Protein AF-A0A7J8IK68-F1 (afdb_monomer_lite)

InterPro domains:
  IPR005522 Inositol polyphosphate kinase [PF03770] (23-168)
  IPR005522 Inositol polyphosphate kinase [PTHR12400] (3-170)
  IPR038286 Inositol polyphosphate kinase superfamily [G3DSA:3.30.470.160] (1-176)

pLDDT: mean 86.06, std 16.82, range [28.92, 97.69]

Sequence (196 aa):
MADALRGCVPAFHGVVERDGESYLQLQDLLDGFDGPCVLDCKMGVRTYLEEELTKARERPKLRKDMYKKMLAVDPAAPTEEEHAQRAVTKPRYMQWREGISSSTTLGFRIEGVKKADGSCSTDFKTTRSREQVIRVFEEFVQGDAEVLRRYLNRLLQIRDTLEVSEFFSRHETSWSDNGPSGCVPAVNDACMWARD

Radius of gyration: 18.59 Å; chains: 1; bounding box: 46×46×49 Å

Organism: Rousettus aegyptiacus (NCBI:txid9407)

Secondary structure (DSSP, 8-state):
---GGGGGSPPEEEEEEETTEEEEEE--SSTT-SS-EEEEEEESS--S-HHHHHHHHHS--EEHHHHHHHHHH-TTSS-HHHHHHT-EEHHHHHHHHHHHSSHHHHSEEEEEEE-TTS-EE---TT--SHHHHHHHHHHHHTT-HHHHHHHHHHHHHHHHHHHT-HHHHHS-----TT--TTS-GGGTSTT-EEE-

Structure (mmCIF, N/CA/C/O backbone):
data_AF-A0A7J8IK68-F1
#
_entry.id   AF-A0A7J8IK68-F1
#
loop_
_atom_site.group_PDB
_atom_site.id
_atom_site.type_symbol
_atom_site.label_atom_id
_atom_site.label_alt_id
_atom_site.label_comp_id
_atom_site.label_asym_id
_atom_site.label_entity_id
_atom_site.label_seq_id
_atom_site.pdbx_PDB_ins_code
_atom_site.Cartn_x
_atom_site.Cartn_y
_atom_site.Cartn_z
_atom_site.occupancy
_atom_site.B_iso_or_equiv
_atom_site.auth_seq_id
_atom_site.auth_comp_id
_atom_site.auth_asym_id
_atom_site.auth_atom_id
_atom_site.pdbx_PDB_model_num
ATOM 1 N N . MET A 1 1 ? 2.006 -10.114 24.746 1.00 50.66 1 MET A N 1
ATOM 2 C CA . MET A 1 1 ? 2.841 -8.892 24.734 1.00 50.66 1 MET A CA 1
ATOM 3 C C . MET A 1 1 ? 1.966 -7.710 25.101 1.00 50.66 1 MET A C 1
ATOM 5 O O . MET A 1 1 ? 0.915 -7.561 24.495 1.00 50.66 1 MET A O 1
ATOM 9 N N . ALA A 1 2 ? 2.356 -6.908 26.089 1.00 75.94 2 ALA A N 1
ATOM 10 C CA . ALA A 1 2 ? 1.728 -5.613 26.350 1.00 75.94 2 ALA A CA 1
ATOM 11 C C . ALA A 1 2 ? 2.606 -4.512 25.737 1.00 75.94 2 ALA A C 1
ATOM 13 O O . ALA A 1 2 ? 3.156 -3.686 26.452 1.00 75.94 2 ALA A O 1
ATOM 14 N N . ASP A 1 3 ? 2.815 -4.582 24.420 1.00 91.12 3 ASP A N 1
ATOM 15 C CA . ASP A 1 3 ? 3.476 -3.496 23.694 1.00 91.12 3 ASP A CA 1
ATOM 16 C C . ASP A 1 3 ? 2.484 -2.341 23.485 1.00 91.12 3 ASP A C 1
ATOM 18 O O . ASP A 1 3 ? 1.274 -2.578 23.366 1.00 91.12 3 ASP A O 1
ATOM 22 N N . ALA A 1 4 ? 2.985 -1.106 23.417 1.00 91.38 4 ALA A N 1
ATOM 23 C CA . ALA A 1 4 ? 2.173 0.083 23.166 1.00 91.38 4 ALA A CA 1
ATOM 24 C C . ALA A 1 4 ? 1.356 -0.038 21.863 1.00 91.38 4 ALA A C 1
ATOM 26 O O . ALA A 1 4 ? 0.216 0.427 21.793 1.00 91.38 4 ALA A O 1
ATOM 27 N N . LEU A 1 5 ? 1.877 -0.765 20.865 1.00 90.88 5 LEU A N 1
ATOM 28 C CA . LEU A 1 5 ? 1.215 -1.013 19.583 1.00 90.88 5 LEU A CA 1
ATOM 29 C C . LEU A 1 5 ? -0.010 -1.920 19.654 1.00 90.88 5 LEU A C 1
ATOM 31 O O . LEU A 1 5 ? -0.684 -2.071 18.640 1.00 90.88 5 LEU A O 1
ATOM 35 N N . ARG A 1 6 ? -0.356 -2.499 20.811 1.00 90.25 6 ARG A N 1
ATOM 36 C CA . ARG A 1 6 ? -1.531 -3.380 20.940 1.00 90.25 6 ARG A CA 1
ATOM 37 C C . ARG A 1 6 ? -2.810 -2.750 20.381 1.00 90.25 6 ARG A C 1
ATOM 39 O O . ARG A 1 6 ? -3.618 -3.456 19.796 1.00 90.25 6 ARG A O 1
ATOM 46 N N . GLY A 1 7 ? -3.000 -1.444 20.570 1.00 89.69 7 GLY A N 1
ATOM 47 C CA . GLY A 1 7 ? -4.162 -0.719 20.049 1.00 89.69 7 GLY A CA 1
ATOM 48 C C . GLY A 1 7 ? -4.045 -0.300 18.582 1.00 89.69 7 GLY A C 1
ATOM 49 O O . GLY A 1 7 ? -4.975 0.313 18.073 1.00 89.69 7 GLY A O 1
ATOM 50 N N . CYS A 1 8 ? -2.915 -0.562 17.922 1.00 89.31 8 CYS A N 1
ATOM 51 C CA . CYS A 1 8 ? -2.602 -0.180 16.540 1.00 89.31 8 CYS A CA 1
ATOM 52 C C . CYS A 1 8 ? -2.628 -1.358 15.556 1.00 89.31 8 CYS A C 1
ATOM 54 O O . CYS A 1 8 ? -2.453 -1.143 14.362 1.00 89.31 8 CYS A O 1
ATOM 56 N N . VAL A 1 9 ? -2.870 -2.575 16.043 1.00 89.62 9 VAL A N 1
ATOM 57 C CA . VAL A 1 9 ? -2.917 -3.812 15.252 1.00 89.62 9 VAL A CA 1
ATOM 58 C C . VAL A 1 9 ? -4.203 -4.589 15.568 1.00 89.62 9 VAL A C 1
ATOM 60 O O . VAL A 1 9 ? -4.767 -4.385 16.648 1.00 89.62 9 VAL A O 1
ATOM 63 N N . PRO A 1 10 ? -4.676 -5.487 14.682 1.00 90.88 10 PRO A N 1
ATOM 64 C CA . PRO A 1 10 ? -5.796 -6.371 14.997 1.00 90.88 10 PRO A CA 1
ATOM 65 C C . PRO A 1 10 ? -5.515 -7.190 16.258 1.00 90.88 10 PRO A C 1
ATOM 67 O O . PRO A 1 10 ? -4.396 -7.681 16.451 1.00 90.88 10 PRO A O 1
ATOM 70 N N . ALA A 1 11 ? -6.526 -7.385 17.107 1.00 91.25 11 ALA A N 1
ATOM 71 C CA . ALA A 1 11 ? -6.362 -8.266 18.254 1.00 91.25 11 ALA A CA 1
ATOM 72 C C . ALA A 1 11 ? -6.042 -9.697 17.788 1.00 91.25 11 ALA A C 1
ATOM 74 O O . ALA A 1 11 ? -6.744 -10.270 16.957 1.00 91.25 11 ALA A O 1
ATOM 75 N N . PHE A 1 12 ? -4.972 -10.271 18.334 1.00 92.62 12 PHE A N 1
ATOM 76 C CA . PHE A 1 12 ? -4.593 -11.660 18.099 1.00 92.62 12 PHE A CA 1
ATOM 77 C C . PHE A 1 12 ? -5.177 -12.553 19.196 1.00 92.62 12 PHE A C 1
ATOM 79 O O . PHE A 1 12 ? -4.882 -12.363 20.379 1.00 92.62 12 PHE A O 1
ATOM 86 N N . HIS A 1 13 ? -5.988 -13.533 18.800 1.00 93.38 13 HIS A N 1
ATOM 87 C CA . HIS A 1 13 ? -6.712 -14.438 19.698 1.00 93.38 13 HIS A CA 1
ATOM 88 C C . HIS A 1 13 ? -6.063 -15.824 19.827 1.00 93.38 13 HIS A C 1
ATOM 90 O O . HIS A 1 13 ? -6.547 -16.653 20.594 1.00 93.38 13 HIS A O 1
ATOM 96 N N . GLY A 1 14 ? -4.950 -16.066 19.130 1.00 92.81 14 GLY A N 1
ATOM 97 C CA . GLY A 1 14 ? -4.236 -17.341 19.135 1.00 92.81 14 GLY A CA 1
ATOM 98 C C . GLY A 1 14 ? -4.234 -18.022 17.770 1.00 92.81 14 GLY A C 1
ATOM 99 O O . GLY A 1 14 ? -4.613 -17.438 16.755 1.00 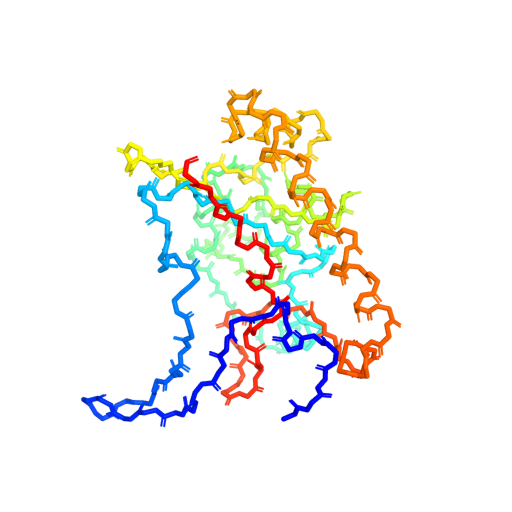92.81 14 GLY A O 1
ATOM 100 N N . VAL A 1 15 ? -3.764 -19.267 17.755 1.00 95.25 15 VAL A N 1
ATOM 101 C CA . VAL A 1 15 ? -3.730 -20.116 16.561 1.00 95.25 15 VAL A CA 1
ATOM 102 C C . VAL A 1 15 ? -4.816 -21.177 16.692 1.00 95.25 15 VAL A C 1
ATOM 104 O O . VAL A 1 15 ? -4.954 -21.782 17.754 1.00 95.25 15 VAL A O 1
ATOM 107 N N . VAL A 1 16 ? -5.574 -21.401 15.623 1.00 95.00 16 VAL A N 1
ATOM 108 C CA . VAL A 1 16 ? -6.604 -22.443 15.540 1.00 95.00 16 VAL A CA 1
ATOM 109 C C . VAL A 1 16 ? -6.278 -23.407 14.408 1.00 95.00 16 VAL A C 1
ATOM 111 O O . VAL A 1 16 ? -5.721 -23.000 13.393 1.00 95.00 16 VAL A O 1
ATOM 114 N N . GLU A 1 17 ? -6.635 -24.678 14.563 1.00 96.69 17 GLU A N 1
ATOM 115 C CA . GLU A 1 17 ? -6.495 -25.673 13.498 1.00 96.69 17 GLU A CA 1
ATOM 116 C C . GLU A 1 17 ? -7.829 -25.885 12.783 1.00 96.69 17 GLU A C 1
ATOM 118 O O . GLU A 1 17 ? -8.873 -26.044 13.423 1.00 96.69 17 GLU A O 1
ATOM 123 N N . ARG A 1 18 ? -7.801 -25.883 11.448 1.00 93.19 18 ARG A N 1
ATOM 124 C CA . ARG A 1 18 ? -8.932 -26.238 10.582 1.00 93.19 18 ARG A CA 1
ATOM 125 C C . ARG A 1 18 ? -8.410 -27.004 9.378 1.00 93.19 18 ARG A C 1
ATOM 127 O O . ARG A 1 18 ? -7.410 -26.609 8.796 1.00 93.19 18 ARG A O 1
ATOM 134 N N . ASP A 1 19 ? -9.059 -28.113 9.039 1.00 93.50 19 ASP A N 1
ATOM 135 C CA . ASP A 1 19 ? -8.714 -28.939 7.872 1.00 93.50 19 ASP A CA 1
ATOM 136 C C . ASP A 1 19 ? -7.227 -29.355 7.793 1.00 93.50 19 ASP A C 1
ATOM 138 O O . ASP A 1 19 ? -6.667 -29.530 6.715 1.00 93.50 19 ASP A O 1
ATOM 142 N N . GLY A 1 20 ? -6.579 -29.538 8.951 1.00 93.81 20 GLY A N 1
ATOM 143 C CA . GLY A 1 20 ? -5.161 -29.910 9.046 1.00 93.81 20 GLY A CA 1
ATOM 144 C C . GLY A 1 20 ? -4.175 -28.753 8.856 1.00 93.81 20 GLY A C 1
ATOM 145 O O . GLY A 1 20 ? -2.968 -28.988 8.847 1.00 93.81 20 GLY A O 1
ATOM 146 N N . GLU A 1 21 ? -4.660 -27.516 8.740 1.00 94.88 21 GLU A N 1
ATOM 147 C CA . GLU A 1 21 ? -3.843 -26.309 8.644 1.00 94.88 21 GLU A CA 1
ATOM 148 C C . GLU A 1 21 ? -4.026 -25.401 9.867 1.00 94.88 21 GLU A C 1
ATOM 150 O O . GLU A 1 21 ? -5.090 -25.350 10.491 1.00 94.88 21 GLU A O 1
ATOM 155 N N . SER A 1 22 ? -2.967 -24.671 10.219 1.00 92.88 22 SER A N 1
ATOM 156 C CA . SER A 1 22 ? -2.964 -23.715 11.329 1.00 92.88 22 SER A CA 1
ATOM 157 C C . SER A 1 22 ? -3.262 -22.298 10.836 1.00 92.88 22 SER A C 1
ATOM 159 O O . SER A 1 22 ? -2.604 -21.798 9.925 1.00 92.88 22 SER A O 1
ATOM 161 N N . TYR A 1 23 ? -4.198 -21.618 11.495 1.00 92.38 23 TYR A N 1
ATOM 162 C CA . TYR A 1 23 ? -4.663 -20.275 11.151 1.00 92.38 23 TYR A CA 1
ATOM 163 C C . TYR A 1 23 ? -4.493 -19.312 12.324 1.00 92.38 23 TYR A C 1
ATOM 165 O O . TYR A 1 23 ? -4.759 -19.663 13.474 1.00 92.38 23 TYR A O 1
ATOM 173 N N . LEU A 1 24 ? -4.101 -18.070 12.035 1.00 93.50 24 LEU A N 1
ATOM 174 C CA . LEU A 1 24 ? -4.117 -16.990 13.020 1.00 93.50 24 LEU A CA 1
ATOM 175 C C . LEU A 1 24 ? -5.557 -16.505 13.206 1.00 93.50 24 LEU A C 1
ATOM 177 O O . LEU A 1 24 ? -6.195 -16.074 12.247 1.00 93.50 24 LEU A O 1
ATOM 181 N N . GLN A 1 25 ? -6.061 -16.537 14.435 1.00 93.25 25 GLN A N 1
ATOM 182 C CA . GLN A 1 25 ? -7.348 -15.937 14.757 1.00 93.25 25 GLN A CA 1
ATOM 183 C C . GLN A 1 25 ? -7.141 -14.451 15.069 1.00 93.25 25 GLN A C 1
ATOM 185 O O . GLN A 1 25 ? -6.529 -14.099 16.080 1.00 93.25 25 GLN A O 1
ATOM 190 N N . LEU A 1 26 ? -7.640 -13.586 14.187 1.00 93.50 26 LEU A N 1
ATOM 191 C CA . LEU A 1 26 ? -7.501 -12.132 14.272 1.00 93.50 26 LEU A CA 1
ATOM 192 C C . LEU A 1 26 ? -8.870 -11.464 14.407 1.00 93.50 26 LEU A C 1
ATOM 194 O O . LEU A 1 26 ? -9.873 -11.993 13.929 1.00 93.50 26 LEU A O 1
ATOM 198 N N . GLN A 1 27 ? -8.896 -10.302 15.053 1.00 92.50 27 GLN A N 1
ATOM 199 C CA . GLN A 1 27 ? -10.035 -9.393 15.007 1.00 92.50 27 GLN A CA 1
ATOM 200 C C . GLN A 1 27 ? -10.337 -9.007 13.556 1.00 92.50 27 GLN A C 1
ATOM 202 O O . GLN A 1 27 ? -9.437 -8.576 12.833 1.00 92.50 27 GLN A O 1
ATOM 207 N N . ASP A 1 28 ? -11.605 -9.103 13.166 1.00 91.44 28 ASP A N 1
ATOM 208 C CA . ASP A 1 28 ? -12.075 -8.507 11.922 1.00 91.44 28 ASP A CA 1
ATOM 209 C C . ASP A 1 28 ? -12.141 -6.984 12.095 1.00 91.44 28 ASP A C 1
ATOM 211 O O . ASP A 1 28 ? -12.890 -6.464 12.918 1.00 91.44 28 ASP A O 1
ATOM 215 N N . LEU A 1 29 ? -11.297 -6.268 11.355 1.00 90.94 29 LEU A N 1
ATOM 216 C CA . LEU A 1 29 ? -11.240 -4.808 11.389 1.00 90.94 29 LEU A CA 1
ATOM 217 C C . LEU A 1 29 ? -12.389 -4.146 10.609 1.00 90.94 29 LEU A C 1
ATOM 219 O O . LEU A 1 29 ? -12.550 -2.931 10.702 1.00 90.94 29 LEU A O 1
ATOM 223 N N . LEU A 1 30 ? -13.139 -4.916 9.818 1.00 90.81 30 LEU A N 1
ATOM 224 C CA . LEU A 1 30 ? -14.322 -4.452 9.093 1.00 90.81 30 LEU A CA 1
ATOM 225 C C . LEU A 1 30 ? -15.610 -4.673 9.889 1.00 90.81 30 LEU A C 1
ATOM 227 O O . LEU A 1 30 ? -16.637 -4.087 9.547 1.00 90.81 30 LEU A O 1
ATOM 231 N N . ASP A 1 31 ? -15.560 -5.488 10.944 1.00 89.88 31 ASP A N 1
ATOM 232 C CA . ASP A 1 31 ? -16.689 -5.681 11.845 1.00 89.88 31 ASP A CA 1
ATOM 233 C C . ASP A 1 31 ? -17.058 -4.353 12.526 1.00 89.88 31 ASP A C 1
ATOM 235 O O . ASP A 1 31 ? -16.203 -3.642 13.061 1.00 89.88 31 ASP A O 1
ATOM 239 N N . GLY A 1 32 ? -18.344 -4.002 12.473 1.00 89.44 32 GLY A N 1
ATOM 240 C CA . GLY A 1 32 ? -18.878 -2.735 12.981 1.00 89.44 32 GLY A CA 1
ATOM 241 C C . GLY A 1 32 ? -18.966 -1.584 11.969 1.00 89.44 32 GLY A C 1
ATOM 242 O O . GLY A 1 32 ? -19.512 -0.543 12.331 1.00 89.44 32 GLY A O 1
ATOM 243 N N . PHE A 1 33 ? -18.489 -1.762 10.733 1.00 90.06 33 PHE A N 1
ATOM 244 C CA . PHE A 1 33 ? -18.737 -0.837 9.618 1.00 90.06 33 PHE A CA 1
ATOM 245 C C . PHE A 1 33 ? -19.927 -1.309 8.767 1.00 90.06 33 PHE A C 1
ATOM 247 O O . PHE A 1 33 ? -20.123 -2.513 8.583 1.00 90.06 33 PHE A O 1
ATOM 254 N N . ASP A 1 34 ? -20.696 -0.375 8.208 1.00 90.19 34 ASP A N 1
ATOM 255 C CA . ASP A 1 34 ? -21.797 -0.651 7.277 1.00 90.19 34 ASP A CA 1
ATOM 256 C C . ASP A 1 34 ? -21.384 -0.273 5.849 1.00 90.19 34 ASP A C 1
ATOM 258 O O . ASP A 1 34 ? -21.351 0.894 5.469 1.00 90.19 34 ASP A O 1
ATOM 262 N N . GLY A 1 35 ? -21.025 -1.284 5.053 1.00 88.44 35 GLY A N 1
ATOM 263 C CA . GLY A 1 35 ? -20.518 -1.091 3.692 1.00 88.44 35 GLY A CA 1
ATOM 264 C C . GLY A 1 35 ? -19.123 -0.449 3.623 1.00 88.44 35 GLY A C 1
ATOM 265 O O . GLY A 1 35 ? -18.955 0.538 2.911 1.00 88.44 35 GLY A O 1
ATOM 266 N N . PRO A 1 36 ? -18.089 -1.007 4.288 1.00 90.75 36 PRO A N 1
ATOM 267 C CA . PRO A 1 36 ? -16.813 -0.322 4.434 1.00 90.75 36 PRO A CA 1
ATOM 268 C C . PRO A 1 36 ? -16.077 -0.082 3.108 1.00 90.75 36 PRO A C 1
ATOM 270 O O . PRO A 1 36 ? -15.824 -1.012 2.331 1.00 90.75 36 PRO A O 1
ATOM 273 N N . CYS A 1 37 ? -15.614 1.151 2.909 1.00 90.81 37 CYS A N 1
ATOM 274 C CA . CYS A 1 37 ? -14.529 1.473 1.988 1.00 90.81 37 CYS A CA 1
ATOM 275 C C . CYS A 1 37 ? -13.187 1.185 2.667 1.00 90.81 37 CYS A C 1
ATOM 277 O O . CYS A 1 37 ? -12.963 1.642 3.781 1.00 90.81 37 CYS A O 1
ATOM 279 N N . VAL A 1 38 ? -12.281 0.479 1.991 1.00 93.38 38 VAL A N 1
ATOM 280 C CA . VAL A 1 38 ? -10.974 0.065 2.510 1.00 93.38 38 VAL A CA 1
ATOM 281 C C . VAL A 1 38 ? -9.856 0.603 1.628 1.00 93.38 38 VAL A C 1
ATOM 283 O O . VAL A 1 38 ? -9.879 0.371 0.424 1.00 93.38 38 VAL A O 1
ATOM 286 N N . LEU A 1 39 ? -8.852 1.257 2.205 1.00 93.69 39 LEU A N 1
ATOM 287 C CA . LEU A 1 39 ? -7.603 1.599 1.515 1.00 93.69 39 LEU A CA 1
ATOM 288 C C . LEU A 1 39 ? -6.431 0.904 2.205 1.00 93.69 39 LEU A C 1
ATOM 290 O O . LEU A 1 39 ? -6.311 0.981 3.425 1.00 93.69 39 LEU A O 1
ATOM 294 N N . ASP A 1 40 ? -5.582 0.246 1.416 1.00 92.44 40 ASP A N 1
ATOM 295 C CA . ASP A 1 40 ? -4.366 -0.435 1.867 1.00 92.44 40 ASP A CA 1
ATOM 296 C C . ASP A 1 40 ? -3.121 0.353 1.432 1.00 92.44 40 ASP A C 1
ATOM 298 O O . ASP A 1 40 ? -2.896 0.600 0.238 1.00 92.44 40 ASP A O 1
ATOM 302 N N . CYS A 1 41 ? -2.313 0.740 2.419 1.00 92.88 41 CYS A N 1
ATOM 303 C CA . CYS A 1 41 ? -1.012 1.366 2.236 1.00 92.88 41 CYS A CA 1
ATOM 304 C C . CYS A 1 41 ? 0.105 0.430 2.699 1.00 92.88 41 CYS A C 1
ATOM 306 O O . CYS A 1 41 ? 0.258 0.167 3.894 1.00 92.88 41 CYS A O 1
ATOM 308 N N . LYS A 1 42 ? 0.995 0.062 1.775 1.00 90.06 42 LYS A N 1
ATOM 309 C CA . LYS A 1 42 ? 2.265 -0.571 2.130 1.00 90.06 42 LYS A CA 1
ATOM 310 C C . LYS A 1 42 ? 3.251 0.490 2.608 1.00 90.06 42 LYS A C 1
ATOM 312 O O . LYS A 1 42 ? 3.635 1.371 1.836 1.00 90.06 42 LYS A O 1
ATOM 317 N N . MET A 1 43 ? 3.698 0.362 3.852 1.00 90.50 43 MET A N 1
ATOM 318 C CA . MET A 1 43 ? 4.679 1.252 4.476 1.00 90.50 43 MET A CA 1
ATOM 319 C C . MET A 1 43 ? 6.122 0.813 4.184 1.00 90.50 43 MET A C 1
ATOM 321 O O . MET A 1 43 ? 6.401 -0.366 3.963 1.00 90.50 43 MET A O 1
ATOM 325 N N . GLY A 1 44 ? 7.042 1.777 4.203 1.00 90.12 44 GLY A N 1
ATOM 326 C CA . GLY A 1 44 ? 8.479 1.573 4.052 1.00 90.12 44 GLY A CA 1
ATOM 327 C C . GLY A 1 44 ? 9.042 2.046 2.709 1.00 90.12 44 GLY A C 1
ATOM 328 O O . GLY A 1 44 ? 8.414 1.939 1.653 1.00 90.12 44 GLY A O 1
ATOM 329 N N . VAL A 1 45 ? 10.285 2.539 2.755 1.00 89.81 45 VAL A N 1
ATOM 330 C CA . VAL A 1 45 ? 11.087 2.866 1.557 1.00 89.81 45 VAL A CA 1
ATOM 331 C C . VAL A 1 45 ? 11.641 1.624 0.859 1.00 89.81 45 VAL A C 1
ATOM 333 O O . VAL A 1 45 ? 12.019 1.689 -0.308 1.00 89.81 45 VAL A O 1
ATOM 336 N N . ARG A 1 46 ? 11.677 0.501 1.584 1.00 88.19 46 ARG A N 1
ATOM 337 C CA . ARG A 1 46 ? 12.152 -0.809 1.145 1.00 88.19 46 ARG A CA 1
ATOM 338 C C . ARG A 1 46 ? 11.125 -1.865 1.534 1.00 88.19 46 ARG A C 1
ATOM 340 O O . ARG A 1 46 ? 10.674 -1.906 2.675 1.00 88.19 46 ARG A O 1
ATOM 347 N N . THR A 1 47 ? 10.784 -2.734 0.593 1.00 82.88 47 THR A N 1
ATOM 348 C CA . THR A 1 47 ? 9.720 -3.742 0.715 1.00 82.88 47 THR A CA 1
ATOM 349 C C . THR A 1 47 ? 10.220 -5.165 0.484 1.00 82.88 47 THR A C 1
ATOM 351 O O . THR A 1 47 ? 9.479 -6.039 0.047 1.00 82.88 47 THR A O 1
ATOM 354 N N . TYR A 1 48 ? 11.496 -5.390 0.783 1.00 80.12 48 TYR A N 1
ATOM 355 C CA . TYR A 1 48 ? 12.139 -6.697 0.837 1.00 80.12 48 TYR A CA 1
ATOM 356 C C . TYR A 1 48 ? 13.135 -6.725 2.004 1.00 80.12 48 TYR A C 1
ATOM 358 O O . TYR A 1 48 ? 13.668 -5.684 2.399 1.00 80.12 48 TYR A O 1
ATOM 366 N N . LEU A 1 49 ? 13.412 -7.918 2.529 1.00 82.94 49 LEU A N 1
ATOM 367 C CA . LEU A 1 49 ? 14.399 -8.104 3.599 1.00 82.94 49 LEU A CA 1
ATOM 368 C C . LEU A 1 49 ? 15.823 -8.083 3.031 1.00 82.94 49 LEU A C 1
ATOM 370 O O . LEU A 1 49 ? 16.065 -8.601 1.937 1.00 82.94 49 LEU A O 1
ATOM 374 N N . GLU A 1 50 ? 16.802 -7.572 3.782 1.00 83.50 50 GLU A N 1
ATOM 375 C CA . GLU A 1 50 ? 18.213 -7.619 3.351 1.00 83.50 50 GLU A CA 1
ATOM 376 C C . GLU A 1 50 ? 18.699 -9.050 3.117 1.00 83.50 50 GLU 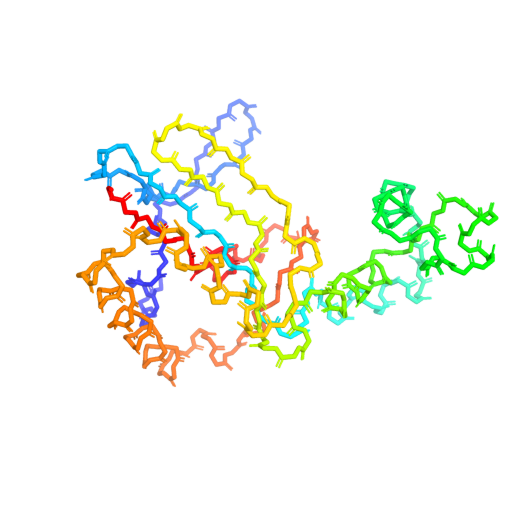A C 1
ATOM 378 O O . GLU A 1 50 ? 19.419 -9.323 2.156 1.00 83.50 50 GLU A O 1
ATOM 383 N N . GLU A 1 51 ? 18.220 -9.998 3.921 1.00 82.81 51 GLU A N 1
ATOM 384 C CA . GLU A 1 51 ? 18.509 -11.414 3.715 1.00 82.81 51 GLU A CA 1
ATOM 385 C C . GLU A 1 51 ? 18.039 -11.935 2.352 1.00 82.81 51 GLU A C 1
ATOM 387 O O . GLU A 1 51 ? 18.654 -12.846 1.797 1.00 82.81 51 GLU A O 1
ATOM 392 N N . GLU A 1 52 ? 16.951 -11.394 1.792 1.00 80.06 52 GLU A N 1
ATOM 393 C CA . GLU A 1 52 ? 16.473 -11.796 0.466 1.00 80.06 52 GLU A CA 1
ATOM 394 C C . GLU A 1 52 ? 17.409 -11.319 -0.643 1.00 80.06 52 GLU A C 1
ATOM 396 O O . GLU A 1 52 ? 17.562 -12.026 -1.643 1.00 80.06 52 GLU A O 1
ATOM 401 N N . LEU A 1 53 ? 18.083 -10.177 -0.463 1.00 82.69 53 LEU A N 1
ATOM 402 C CA . LEU A 1 53 ? 19.154 -9.754 -1.367 1.00 82.69 53 LEU A CA 1
ATOM 403 C C . LEU A 1 53 ? 20.338 -10.715 -1.294 1.00 82.69 53 LEU A C 1
ATOM 405 O O . LEU A 1 53 ? 20.825 -11.151 -2.338 1.00 82.69 53 LEU A O 1
ATOM 409 N N . THR A 1 54 ? 20.784 -11.069 -0.086 1.00 84.25 54 THR A N 1
ATOM 410 C CA . THR A 1 54 ? 21.909 -11.997 0.108 1.00 84.25 54 THR A CA 1
ATOM 411 C C . THR A 1 54 ? 21.599 -13.360 -0.507 1.00 84.25 54 THR A C 1
ATOM 413 O O . THR A 1 54 ? 22.353 -13.847 -1.349 1.00 84.25 54 THR A O 1
ATOM 416 N N . LYS A 1 55 ? 20.420 -13.923 -0.212 1.00 84.31 55 LYS A N 1
ATOM 417 C CA . LYS A 1 55 ? 19.961 -15.201 -0.781 1.00 84.31 55 LYS A CA 1
ATOM 418 C C . LYS A 1 55 ? 19.851 -15.151 -2.306 1.00 84.31 55 LYS A C 1
ATOM 420 O O . LYS A 1 55 ? 20.191 -16.129 -2.966 1.00 84.31 55 LYS A O 1
ATOM 425 N N . ALA A 1 56 ? 19.403 -14.036 -2.887 1.00 82.56 56 ALA A N 1
ATOM 426 C CA . ALA A 1 56 ? 19.328 -13.890 -4.341 1.00 82.56 56 ALA A CA 1
ATOM 427 C C . ALA A 1 56 ? 20.708 -13.777 -5.010 1.00 82.56 56 ALA A C 1
ATOM 429 O O . ALA A 1 56 ? 20.843 -14.213 -6.152 1.00 82.56 56 ALA A O 1
ATOM 430 N N . ARG A 1 57 ? 21.720 -13.233 -4.317 1.00 82.38 57 ARG A N 1
ATOM 431 C CA . ARG A 1 57 ? 23.116 -13.209 -4.792 1.00 82.38 57 ARG A CA 1
ATOM 432 C C . ARG A 1 57 ? 23.756 -14.595 -4.751 1.00 82.38 57 ARG A C 1
ATOM 434 O O . ARG A 1 57 ? 24.459 -14.957 -5.684 1.00 82.38 57 ARG A O 1
ATOM 441 N N . GLU A 1 58 ? 23.490 -15.371 -3.702 1.00 86.69 58 GLU A N 1
ATOM 442 C CA . GLU A 1 58 ? 24.033 -16.728 -3.552 1.00 86.69 58 GLU A CA 1
ATOM 443 C C . GLU A 1 58 ? 23.326 -17.749 -4.453 1.00 86.69 58 GLU A C 1
ATOM 445 O O . GLU A 1 58 ? 23.963 -18.600 -5.073 1.00 86.69 58 GLU A O 1
ATOM 450 N N . ARG A 1 59 ? 21.989 -17.703 -4.501 1.00 85.19 59 ARG A N 1
ATOM 451 C CA . ARG A 1 59 ? 21.139 -18.675 -5.205 1.00 85.19 59 ARG A CA 1
ATOM 452 C C . ARG A 1 59 ? 19.963 -17.955 -5.875 1.00 85.19 59 ARG A C 1
ATOM 454 O O . ARG A 1 59 ? 18.844 -17.984 -5.347 1.00 85.19 59 ARG A O 1
ATOM 461 N N . PRO A 1 60 ? 20.177 -17.318 -7.040 1.00 84.38 60 PRO A N 1
ATOM 462 C CA . PRO A 1 60 ? 19.134 -16.559 -7.718 1.00 84.38 60 PRO A CA 1
ATOM 463 C C . PRO A 1 60 ? 17.970 -17.470 -8.121 1.00 84.38 60 PRO A C 1
ATOM 465 O O . PRO A 1 60 ? 18.101 -18.358 -8.963 1.00 84.38 60 PRO A O 1
ATOM 468 N N . LYS A 1 61 ? 16.797 -17.235 -7.525 1.00 89.62 61 LYS A N 1
ATOM 469 C CA . LYS A 1 61 ? 15.536 -17.858 -7.945 1.00 89.62 61 LYS A CA 1
ATOM 470 C C . LYS A 1 61 ? 14.820 -16.940 -8.929 1.00 89.62 61 LYS A C 1
ATOM 472 O O . LYS A 1 61 ? 14.328 -15.876 -8.552 1.00 89.62 61 LYS A O 1
ATOM 477 N N . LEU A 1 62 ? 14.757 -17.376 -10.182 1.00 92.31 62 LEU A N 1
ATOM 478 C CA . LEU A 1 62 ? 14.108 -16.654 -11.272 1.00 92.31 62 LEU A CA 1
ATOM 479 C C . LEU A 1 62 ? 12.580 -16.801 -11.221 1.00 92.31 62 LEU A C 1
ATOM 481 O O . LEU A 1 62 ? 12.046 -17.889 -10.996 1.00 92.31 62 LEU A O 1
ATOM 485 N N . ARG A 1 63 ? 11.870 -15.693 -11.450 1.00 94.12 63 ARG A N 1
ATOM 486 C CA . ARG A 1 63 ? 10.411 -15.567 -11.346 1.00 94.12 63 ARG A CA 1
ATOM 487 C C . ARG A 1 63 ? 9.819 -15.058 -12.659 1.00 94.12 63 ARG A C 1
ATOM 489 O O . ARG A 1 63 ? 9.905 -13.875 -12.991 1.00 94.12 63 ARG A O 1
ATOM 496 N N . LYS A 1 64 ? 9.196 -15.969 -13.416 1.00 95.50 64 LYS A N 1
ATOM 497 C CA . LYS A 1 64 ? 8.534 -15.659 -14.700 1.00 95.50 64 LYS A CA 1
ATOM 498 C C . LYS A 1 64 ? 7.272 -14.814 -14.517 1.00 95.50 64 LYS A C 1
ATOM 500 O O . LYS A 1 64 ? 6.930 -14.011 -15.378 1.00 95.50 64 LYS A O 1
ATOM 505 N N . ASP A 1 65 ? 6.569 -15.002 -13.405 1.00 93.62 65 ASP A N 1
ATOM 506 C CA . ASP A 1 65 ? 5.369 -14.245 -13.046 1.00 93.62 65 ASP A CA 1
ATOM 507 C C . ASP A 1 65 ? 5.684 -12.764 -12.798 1.00 93.62 65 ASP A C 1
ATOM 509 O O . ASP A 1 65 ? 4.988 -11.894 -13.318 1.00 93.62 65 ASP A O 1
ATOM 513 N N . MET A 1 66 ? 6.773 -12.475 -12.078 1.00 93.75 66 MET A N 1
ATOM 514 C CA . MET A 1 66 ? 7.236 -11.106 -11.826 1.00 93.75 66 MET A CA 1
ATOM 515 C C . MET A 1 66 ? 7.699 -10.413 -13.108 1.00 93.75 66 MET A C 1
ATOM 517 O O . MET A 1 66 ? 7.351 -9.258 -13.329 1.00 93.75 66 MET A O 1
ATOM 521 N N . TYR A 1 67 ? 8.387 -11.133 -13.999 1.00 96.38 67 TYR A N 1
ATOM 522 C CA . TYR A 1 67 ? 8.780 -10.603 -15.307 1.00 96.38 67 TYR A CA 1
ATOM 523 C C . TYR A 1 67 ? 7.568 -10.202 -16.157 1.00 96.38 67 TYR A C 1
ATOM 525 O O . TYR A 1 67 ? 7.526 -9.095 -16.685 1.00 96.38 67 TYR A O 1
ATOM 533 N N . LYS A 1 68 ? 6.538 -11.058 -16.236 1.00 95.88 68 LYS A N 1
ATOM 534 C CA . LYS A 1 68 ? 5.297 -10.734 -16.961 1.00 95.88 68 LYS A CA 1
ATOM 535 C C . LYS A 1 68 ? 4.600 -9.498 -16.389 1.00 95.88 68 LYS A C 1
ATOM 537 O O . LYS A 1 68 ? 4.123 -8.671 -17.156 1.00 95.88 68 LYS A O 1
ATOM 542 N N . LYS A 1 69 ? 4.549 -9.367 -15.058 1.00 93.81 69 LYS A N 1
ATOM 543 C CA . LYS A 1 69 ? 3.983 -8.182 -14.387 1.00 93.81 69 LYS A CA 1
ATOM 544 C C . LYS A 1 69 ? 4.782 -6.919 -14.700 1.00 93.81 69 LYS A C 1
ATOM 546 O O . LYS A 1 69 ? 4.186 -5.877 -14.922 1.00 93.81 69 LYS A O 1
ATOM 551 N N . MET A 1 70 ? 6.107 -7.025 -14.720 1.00 95.06 70 MET A N 1
ATOM 552 C CA . MET A 1 70 ? 7.004 -5.913 -15.018 1.00 95.06 70 MET A CA 1
ATOM 553 C C . MET A 1 70 ? 6.834 -5.427 -16.459 1.00 95.06 70 MET A C 1
ATOM 555 O O . MET A 1 70 ? 6.544 -4.256 -16.665 1.00 95.06 70 MET A O 1
ATOM 559 N N . LEU A 1 71 ? 6.863 -6.349 -17.425 1.00 94.88 71 LEU A N 1
ATOM 560 C CA . LEU A 1 71 ? 6.574 -6.069 -18.835 1.00 94.88 71 LEU A CA 1
ATOM 561 C C . LEU A 1 71 ? 5.213 -5.408 -19.068 1.00 94.88 71 LEU A C 1
ATOM 563 O O . LEU A 1 71 ? 5.092 -4.546 -19.929 1.00 94.88 71 LEU A O 1
ATOM 567 N N . ALA A 1 72 ? 4.179 -5.859 -18.352 1.00 93.81 72 ALA A N 1
ATOM 568 C CA . ALA A 1 72 ? 2.825 -5.338 -18.522 1.00 93.81 72 ALA A CA 1
ATOM 569 C C . ALA A 1 72 ? 2.698 -3.866 -18.099 1.00 93.81 72 ALA A C 1
ATOM 571 O O . ALA A 1 72 ? 1.791 -3.184 -18.564 1.00 93.81 72 ALA A O 1
ATOM 572 N N . VAL A 1 73 ? 3.583 -3.392 -17.217 1.00 93.50 73 VAL A N 1
ATOM 573 C CA . VAL A 1 73 ? 3.621 -1.996 -16.763 1.00 93.50 73 VAL A CA 1
ATOM 574 C C . VAL A 1 73 ? 4.603 -1.180 -17.598 1.00 93.50 73 VAL A C 1
ATOM 576 O O . VAL A 1 73 ? 4.269 -0.082 -18.028 1.00 93.50 73 VAL A O 1
ATOM 579 N N . ASP A 1 74 ? 5.804 -1.709 -17.824 1.00 93.00 74 ASP A N 1
ATOM 580 C CA . ASP A 1 74 ? 6.854 -1.056 -18.601 1.00 93.00 74 ASP A CA 1
ATOM 581 C C . ASP A 1 74 ? 7.655 -2.108 -19.393 1.00 93.00 74 ASP A C 1
ATOM 583 O O . ASP A 1 74 ? 8.490 -2.819 -18.820 1.00 93.00 74 ASP A O 1
ATOM 587 N N . PRO A 1 75 ? 7.420 -2.223 -20.714 1.00 94.50 75 PRO A N 1
ATOM 588 C CA . PRO A 1 75 ? 8.137 -3.164 -21.567 1.00 94.50 75 PRO A CA 1
ATOM 589 C C . PRO A 1 75 ? 9.648 -2.931 -21.645 1.00 94.50 75 PRO A C 1
ATOM 591 O O . PRO A 1 75 ? 10.360 -3.874 -21.975 1.00 94.50 75 PRO A O 1
ATOM 594 N N . ALA A 1 76 ? 10.128 -1.716 -21.356 1.00 94.62 76 ALA A N 1
ATOM 595 C CA . ALA A 1 76 ? 11.545 -1.352 -21.400 1.00 94.62 76 ALA A CA 1
ATOM 596 C C . ALA A 1 76 ? 12.248 -1.503 -20.039 1.00 94.62 76 ALA A C 1
ATOM 598 O O . ALA A 1 76 ? 13.455 -1.293 -19.940 1.00 94.62 76 ALA A O 1
ATOM 599 N N . ALA A 1 77 ? 11.510 -1.849 -18.980 1.00 95.25 77 ALA A N 1
ATOM 600 C CA . ALA A 1 77 ? 12.084 -2.012 -17.651 1.00 95.25 77 ALA A CA 1
ATOM 601 C C . ALA A 1 77 ? 13.016 -3.231 -17.504 1.00 95.25 77 ALA A C 1
ATOM 603 O O . ALA A 1 77 ? 13.967 -3.120 -16.717 1.00 95.25 77 ALA A O 1
ATOM 604 N N . PRO A 1 78 ? 12.755 -4.404 -18.129 1.00 96.88 78 PRO A N 1
ATOM 605 C CA . PRO A 1 78 ? 13.665 -5.543 -18.028 1.00 96.88 78 PRO A CA 1
ATOM 606 C C . PRO A 1 78 ? 14.957 -5.319 -18.819 1.00 96.88 78 PRO A C 1
ATOM 608 O O . PRO A 1 78 ? 14.955 -4.640 -19.838 1.00 96.88 78 PRO A O 1
ATOM 611 N N . THR A 1 79 ? 16.066 -5.904 -18.367 1.00 96.75 79 THR A N 1
ATOM 612 C CA . THR A 1 79 ? 17.311 -5.920 -19.152 1.00 96.75 79 THR A CA 1
ATOM 613 C C . THR A 1 79 ? 17.236 -6.942 -20.288 1.00 96.75 79 THR A C 1
ATOM 615 O O . THR A 1 79 ? 16.388 -7.838 -20.284 1.00 96.75 79 THR A O 1
ATOM 618 N N . GLU A 1 80 ? 18.163 -6.864 -21.242 1.00 96.69 80 GLU A N 1
ATOM 619 C CA . GLU A 1 80 ? 18.276 -7.841 -22.334 1.00 96.69 80 GLU A CA 1
ATOM 620 C C . GLU A 1 80 ? 18.429 -9.283 -21.812 1.00 96.69 80 GLU A C 1
ATOM 622 O O . GLU A 1 80 ? 17.805 -10.217 -22.324 1.00 96.69 80 GLU A O 1
ATOM 627 N N . GLU A 1 81 ? 19.187 -9.483 -20.729 1.00 95.69 81 GLU A N 1
ATOM 628 C CA . GLU A 1 81 ? 19.335 -10.791 -20.084 1.00 95.69 81 GLU A CA 1
ATOM 629 C C . GLU A 1 81 ? 18.023 -11.270 -19.445 1.00 95.69 81 GLU A C 1
ATOM 631 O O . GLU A 1 81 ? 17.669 -12.448 -19.560 1.00 95.69 81 GLU A O 1
ATOM 636 N N . GLU A 1 82 ? 17.276 -10.372 -18.797 1.00 96.50 82 GLU A N 1
ATOM 637 C CA . GLU A 1 82 ? 15.966 -10.670 -18.201 1.00 96.50 82 GLU A CA 1
ATOM 638 C C . GLU A 1 82 ? 14.929 -11.014 -19.283 1.00 96.50 82 GLU A C 1
ATOM 640 O O . GLU A 1 82 ? 14.125 -11.937 -19.103 1.00 96.50 82 GLU A O 1
ATOM 645 N N . HIS A 1 83 ? 14.987 -10.343 -20.439 1.00 97.38 83 HIS A N 1
ATOM 646 C CA . HIS A 1 83 ? 14.181 -10.668 -21.616 1.00 97.38 83 HIS A CA 1
ATOM 647 C C . HIS A 1 83 ? 14.518 -12.047 -22.186 1.00 97.38 83 HIS A C 1
ATOM 649 O O . HIS A 1 83 ? 13.607 -12.846 -22.438 1.00 97.38 83 HIS A O 1
ATOM 655 N N . ALA A 1 84 ? 15.808 -12.362 -22.336 1.00 96.12 84 ALA A N 1
ATOM 656 C CA . ALA A 1 84 ? 16.263 -13.663 -22.820 1.00 96.12 84 ALA A CA 1
ATOM 657 C C . ALA A 1 84 ? 15.807 -14.806 -21.894 1.00 96.12 84 ALA A C 1
ATOM 659 O O . ALA A 1 84 ? 15.334 -15.845 -22.361 1.00 96.12 84 ALA A O 1
ATOM 660 N N . GLN A 1 85 ? 15.875 -14.598 -20.576 1.00 95.25 85 GLN A N 1
ATOM 661 C CA . GLN A 1 85 ? 15.454 -15.579 -19.566 1.00 95.25 85 GLN A CA 1
ATOM 662 C C . GLN A 1 85 ? 13.933 -15.606 -19.335 1.00 95.25 85 GLN A C 1
ATOM 664 O O . GLN A 1 85 ? 13.400 -16.571 -18.774 1.00 95.25 85 GLN A O 1
ATOM 669 N N . ARG A 1 86 ? 13.222 -14.556 -19.767 1.00 96.44 86 ARG A N 1
ATOM 670 C CA . ARG A 1 86 ? 11.796 -14.305 -19.496 1.00 96.44 86 ARG A CA 1
ATOM 671 C C . ARG A 1 86 ? 11.458 -14.383 -18.007 1.00 96.44 86 ARG A C 1
ATOM 673 O O . ARG A 1 86 ? 10.412 -14.919 -17.622 1.00 96.44 86 ARG A O 1
ATOM 680 N N . ALA A 1 87 ? 12.374 -13.913 -17.169 1.00 95.62 87 ALA A N 1
ATOM 681 C CA . ALA A 1 87 ? 12.279 -13.995 -15.722 1.00 95.62 87 ALA A CA 1
ATOM 682 C C . ALA A 1 87 ? 13.142 -12.918 -15.055 1.00 95.62 87 ALA A C 1
ATOM 684 O O . ALA A 1 87 ? 14.171 -12.523 -15.588 1.00 95.62 87 ALA A O 1
ATOM 685 N N . VAL A 1 88 ? 12.737 -12.496 -13.857 1.00 95.50 88 VAL A N 1
ATOM 686 C CA . VAL A 1 88 ? 13.498 -11.576 -12.994 1.00 95.50 88 VAL A CA 1
ATOM 687 C C . VAL A 1 88 ? 13.656 -12.191 -11.607 1.00 95.50 88 VAL A C 1
ATOM 689 O O . VAL A 1 88 ? 12.913 -13.108 -11.245 1.00 95.50 88 VAL A O 1
ATOM 692 N N . THR A 1 89 ? 14.608 -11.719 -10.805 1.00 91.94 89 THR A N 1
ATOM 693 C CA . THR A 1 89 ? 14.680 -12.116 -9.389 1.00 91.94 89 THR A CA 1
ATOM 694 C C . THR A 1 89 ? 13.664 -11.328 -8.556 1.00 91.94 89 THR A C 1
ATOM 696 O O . THR A 1 89 ? 13.249 -10.231 -8.935 1.00 91.94 89 THR A O 1
ATOM 699 N N . LYS A 1 90 ? 13.262 -11.869 -7.395 1.00 88.94 90 LYS A N 1
ATOM 700 C CA . LYS A 1 90 ? 12.341 -11.165 -6.486 1.00 88.94 90 LYS A CA 1
ATOM 701 C C . LYS A 1 90 ? 12.885 -9.792 -6.061 1.00 88.94 90 LYS A C 1
ATOM 703 O O . LYS A 1 90 ? 12.164 -8.822 -6.274 1.00 88.94 90 LYS A O 1
ATOM 708 N N . PRO A 1 91 ? 14.124 -9.652 -5.548 1.00 90.00 91 PRO A N 1
ATOM 709 C CA . PRO A 1 91 ? 14.603 -8.343 -5.101 1.00 90.00 91 PRO A CA 1
ATOM 710 C C . PRO A 1 91 ? 14.652 -7.309 -6.226 1.00 90.00 91 PRO A C 1
ATOM 712 O O . PRO A 1 91 ? 14.239 -6.174 -6.031 1.00 90.00 91 PRO A O 1
ATOM 715 N N . ARG A 1 92 ? 15.053 -7.721 -7.432 1.00 93.56 92 ARG A N 1
ATOM 716 C CA . ARG A 1 92 ? 15.053 -6.870 -8.625 1.00 93.56 92 ARG A CA 1
ATOM 717 C C . ARG A 1 92 ? 13.663 -6.333 -8.977 1.00 93.56 92 ARG A C 1
ATOM 719 O O . ARG A 1 92 ? 13.526 -5.151 -9.287 1.00 93.56 92 ARG A O 1
ATOM 726 N N . TYR A 1 93 ? 12.641 -7.188 -8.917 1.00 93.62 93 TYR A N 1
ATOM 727 C CA . TYR A 1 93 ? 11.253 -6.774 -9.125 1.00 93.62 93 TYR A CA 1
ATOM 728 C C . TYR A 1 93 ? 10.772 -5.823 -8.022 1.00 93.62 93 TYR A C 1
ATOM 730 O O . TYR A 1 93 ? 10.143 -4.814 -8.333 1.00 93.62 93 TYR A O 1
ATOM 738 N N . MET A 1 94 ? 11.089 -6.109 -6.753 1.00 90.94 94 MET A N 1
ATOM 739 C CA . MET A 1 94 ? 10.694 -5.251 -5.627 1.00 90.94 94 MET A CA 1
ATOM 740 C C . MET A 1 94 ? 11.340 -3.863 -5.721 1.00 90.94 94 MET A C 1
ATOM 742 O O . MET A 1 94 ? 10.633 -2.866 -5.630 1.00 90.94 94 MET A O 1
ATOM 746 N N . GLN A 1 95 ? 12.638 -3.789 -6.026 1.00 91.75 95 GLN A N 1
ATOM 747 C CA . GLN A 1 95 ? 13.355 -2.524 -6.238 1.00 91.75 95 GLN A CA 1
ATOM 748 C C . GLN A 1 95 ? 12.762 -1.703 -7.386 1.00 91.75 95 GLN A C 1
ATOM 750 O O . GLN A 1 95 ? 12.588 -0.491 -7.275 1.00 91.75 95 GLN A O 1
ATOM 755 N N . TRP A 1 96 ? 12.413 -2.358 -8.495 1.00 95.00 96 TRP A N 1
ATOM 756 C CA . TRP A 1 96 ? 11.734 -1.682 -9.597 1.00 95.00 96 TRP A CA 1
ATOM 757 C C . TRP A 1 96 ? 10.357 -1.161 -9.176 1.00 95.00 96 TRP A C 1
ATOM 759 O O . TRP A 1 96 ? 10.060 0.008 -9.410 1.00 95.00 96 TRP A O 1
ATOM 769 N N . ARG A 1 97 ? 9.549 -1.984 -8.490 1.00 93.50 97 ARG A N 1
ATOM 770 C CA . ARG A 1 97 ? 8.237 -1.585 -7.950 1.00 93.50 97 ARG A CA 1
ATOM 771 C C . ARG A 1 97 ? 8.333 -0.396 -7.002 1.00 93.50 97 ARG A C 1
ATOM 773 O O . ARG A 1 97 ? 7.474 0.480 -7.044 1.00 93.50 97 ARG A O 1
ATOM 780 N N . GLU A 1 98 ? 9.356 -0.356 -6.160 1.00 91.31 98 GLU A N 1
ATOM 781 C CA . GLU A 1 98 ? 9.604 0.754 -5.240 1.00 91.31 98 GLU A CA 1
ATOM 782 C C . GLU A 1 98 ? 9.900 2.054 -5.996 1.00 91.31 98 GLU A C 1
ATOM 784 O O . GLU A 1 98 ? 9.337 3.090 -5.649 1.00 91.31 98 GLU A O 1
ATOM 789 N N . GLY A 1 99 ? 10.694 1.984 -7.071 1.00 91.81 99 GLY A N 1
ATOM 790 C CA . GLY A 1 99 ? 11.091 3.149 -7.870 1.00 91.81 99 GLY A CA 1
ATOM 791 C C . GLY A 1 99 ? 10.015 3.693 -8.821 1.00 91.81 99 GLY A C 1
ATOM 792 O O . GLY A 1 99 ? 10.035 4.882 -9.165 1.00 91.81 99 GLY A O 1
ATOM 793 N N . ILE A 1 100 ? 9.067 2.853 -9.255 1.00 93.75 100 ILE A N 1
ATOM 794 C CA . ILE A 1 100 ? 7.923 3.295 -10.074 1.00 93.75 100 ILE A CA 1
ATOM 795 C C . ILE A 1 100 ? 6.709 3.730 -9.244 1.00 93.75 100 ILE A C 1
ATOM 797 O O . ILE A 1 100 ? 5.810 4.362 -9.790 1.00 93.75 100 ILE A O 1
ATOM 801 N N . SER A 1 101 ? 6.697 3.437 -7.942 1.00 94.81 101 SER A N 1
ATOM 802 C CA . SER A 1 101 ? 5.670 3.881 -6.992 1.00 94.81 101 SER A CA 1
ATOM 803 C C . SER A 1 101 ? 6.208 4.973 -6.064 1.00 94.81 101 SER A C 1
ATOM 805 O O . SER A 1 101 ? 7.322 5.468 -6.235 1.00 94.81 101 SER A O 1
ATOM 807 N N . SER A 1 102 ? 5.412 5.380 -5.077 1.00 95.56 102 SER A N 1
ATOM 808 C CA . SER A 1 102 ? 5.812 6.365 -4.072 1.00 95.56 102 SER A CA 1
ATOM 809 C C . SER A 1 102 ? 6.670 5.794 -2.936 1.00 95.56 102 SER A C 1
ATOM 811 O O . SER A 1 102 ? 7.095 6.566 -2.079 1.00 95.56 102 SER A O 1
ATOM 813 N N . SER A 1 103 ? 6.960 4.483 -2.902 1.00 93.44 103 SER A N 1
ATOM 814 C CA . SER A 1 103 ? 7.713 3.869 -1.794 1.00 93.44 103 SER A CA 1
ATOM 815 C C . SER A 1 103 ? 9.072 4.538 -1.588 1.00 93.44 103 SER A C 1
ATOM 817 O O . SER A 1 103 ? 9.360 4.994 -0.485 1.00 93.44 103 SER A O 1
ATOM 819 N N . THR A 1 104 ? 9.890 4.670 -2.638 1.00 91.75 104 THR A N 1
ATOM 820 C CA . THR A 1 104 ? 11.243 5.240 -2.503 1.00 91.75 104 THR A CA 1
ATOM 821 C C . THR A 1 104 ? 11.232 6.725 -2.126 1.00 91.75 104 THR A C 1
ATOM 823 O O . THR A 1 104 ? 12.124 7.178 -1.414 1.00 91.75 104 THR A O 1
ATOM 826 N N . THR A 1 105 ? 10.248 7.498 -2.596 1.00 93.69 105 THR A N 1
ATOM 827 C CA . THR A 1 105 ? 10.224 8.963 -2.433 1.00 93.69 105 THR A CA 1
ATOM 828 C C . THR A 1 105 ? 9.434 9.440 -1.219 1.00 93.69 105 THR A C 1
ATOM 830 O O . THR A 1 105 ? 9.795 10.457 -0.634 1.00 93.69 105 THR A O 1
ATOM 833 N N . LEU A 1 106 ? 8.357 8.742 -0.850 1.00 94.44 106 LEU A N 1
ATOM 834 C CA . LEU A 1 106 ? 7.434 9.129 0.224 1.00 94.44 106 LEU A CA 1
ATOM 835 C C . LEU A 1 106 ? 7.406 8.126 1.387 1.00 94.44 106 LEU A C 1
ATOM 837 O O . LEU A 1 106 ? 6.763 8.397 2.396 1.00 94.44 106 LEU A O 1
ATOM 841 N N . GLY A 1 107 ? 8.084 6.981 1.270 1.00 93.00 107 GLY A N 1
ATOM 842 C CA . GLY A 1 107 ? 8.152 5.977 2.336 1.00 93.00 107 GLY A CA 1
ATOM 843 C C . GLY A 1 107 ? 6.890 5.132 2.503 1.00 93.00 107 GLY A C 1
ATOM 844 O O . GLY A 1 107 ? 6.755 4.453 3.517 1.00 93.00 107 GLY A O 1
ATOM 845 N N . PHE A 1 108 ? 5.973 5.163 1.535 1.00 94.50 108 PHE A N 1
ATOM 846 C CA . PHE A 1 108 ? 4.817 4.270 1.447 1.00 94.50 108 PHE A CA 1
ATOM 847 C C . PHE A 1 108 ? 4.264 4.251 0.018 1.00 94.50 108 PHE A C 1
ATOM 849 O O . PHE A 1 108 ? 4.598 5.115 -0.796 1.00 94.50 108 PHE A O 1
ATOM 856 N N . ARG A 1 109 ? 3.386 3.297 -0.293 1.00 94.38 109 ARG A N 1
ATOM 857 C CA . ARG A 1 109 ? 2.584 3.284 -1.526 1.00 94.38 109 ARG A CA 1
ATOM 858 C C . ARG A 1 109 ? 1.197 2.706 -1.278 1.00 94.38 109 ARG A C 1
ATOM 860 O O . ARG A 1 109 ? 1.023 1.883 -0.387 1.00 94.38 109 ARG A O 1
ATOM 867 N N . ILE A 1 110 ? 0.239 3.108 -2.103 1.00 94.69 110 ILE A N 1
ATOM 868 C CA . ILE A 1 110 ? -1.119 2.559 -2.090 1.00 94.69 110 ILE A CA 1
ATOM 869 C C . ILE A 1 110 ? -1.099 1.236 -2.862 1.00 94.69 110 ILE A C 1
ATOM 871 O O . ILE A 1 110 ? -0.638 1.206 -4.003 1.00 94.69 110 ILE A O 1
ATOM 875 N N . GLU A 1 111 ? -1.568 0.147 -2.254 1.00 91.81 111 GLU A N 1
ATOM 876 C CA . GLU A 1 111 ? -1.642 -1.173 -2.903 1.00 91.81 111 GLU A CA 1
ATOM 877 C C . GLU A 1 111 ? -3.051 -1.469 -3.428 1.00 91.81 111 GLU A C 1
ATOM 879 O O . GLU A 1 111 ? -3.199 -2.095 -4.483 1.00 91.81 111 GLU A O 1
ATOM 884 N N . GLY A 1 112 ? -4.088 -0.980 -2.744 1.00 93.31 112 GLY A N 1
ATOM 885 C CA . GLY A 1 112 ? -5.465 -1.233 -3.139 1.00 93.31 112 GLY A CA 1
ATOM 886 C C . GLY A 1 112 ? -6.483 -0.317 -2.477 1.00 93.31 112 GLY A C 1
ATOM 887 O O . GLY A 1 112 ? -6.250 0.232 -1.402 1.00 93.31 112 GLY A O 1
ATOM 888 N N . VAL A 1 113 ? -7.623 -0.169 -3.146 1.00 93.31 113 VAL A N 1
ATOM 889 C CA . VAL A 1 113 ? -8.806 0.536 -2.655 1.00 93.31 113 VAL A CA 1
ATOM 890 C C . VAL A 1 113 ? -10.033 -0.309 -2.973 1.00 93.31 113 VAL A C 1
ATOM 892 O O . VAL A 1 113 ? -10.273 -0.640 -4.133 1.00 93.31 113 VAL A O 1
ATOM 895 N N . LYS A 1 114 ? -10.829 -0.624 -1.956 1.00 92.12 114 LYS A N 1
ATOM 896 C CA . LYS A 1 114 ? -12.175 -1.185 -2.063 1.00 92.12 114 LYS A CA 1
ATOM 897 C C . LYS A 1 114 ? -13.175 -0.104 -1.668 1.00 92.12 114 LYS A C 1
ATOM 899 O O . LYS A 1 114 ? -12.979 0.558 -0.656 1.00 92.12 114 LYS A O 1
ATOM 904 N N . LYS A 1 115 ? -14.234 0.087 -2.442 1.00 89.38 115 LYS A N 1
ATOM 905 C CA . LYS A 1 115 ? -15.297 1.055 -2.143 1.00 89.38 115 LYS A CA 1
ATOM 906 C C . LYS A 1 115 ? -16.554 0.343 -1.635 1.00 89.38 115 LYS A C 1
ATOM 908 O O . LYS A 1 115 ? -16.718 -0.861 -1.844 1.00 89.38 115 LYS A O 1
ATOM 913 N N . ALA A 1 116 ? -17.447 1.106 -1.009 1.00 88.38 116 ALA A N 1
ATOM 914 C CA . ALA A 1 116 ? -18.734 0.635 -0.494 1.00 88.38 116 ALA A CA 1
ATOM 915 C C . ALA A 1 116 ? -19.624 0.017 -1.588 1.00 88.38 116 ALA A C 1
ATOM 917 O O . ALA A 1 116 ? -20.356 -0.935 -1.337 1.00 88.38 116 ALA A O 1
ATOM 918 N N . ASP A 1 117 ? -19.507 0.503 -2.830 1.00 87.50 117 ASP A N 1
ATOM 919 C CA . ASP A 1 117 ? -20.217 -0.033 -4.002 1.00 87.50 117 ASP A CA 1
ATOM 920 C C . ASP A 1 117 ? -19.710 -1.417 -4.467 1.00 87.50 117 ASP A C 1
ATOM 922 O O . ASP A 1 117 ? -20.211 -1.973 -5.445 1.00 87.50 117 ASP A O 1
ATOM 926 N N . GLY A 1 118 ? -18.712 -1.980 -3.777 1.00 86.56 118 GLY A N 1
ATOM 927 C CA . GLY A 1 118 ? -18.102 -3.272 -4.078 1.00 86.56 118 GLY A CA 1
ATOM 928 C C . GLY A 1 118 ? -16.982 -3.210 -5.116 1.00 86.56 118 GLY A C 1
ATOM 929 O O . GLY A 1 118 ? -16.304 -4.220 -5.329 1.00 86.56 118 GLY A O 1
ATOM 930 N N . SER A 1 119 ? -16.736 -2.055 -5.743 1.00 89.12 119 SER A N 1
ATOM 931 C CA . SER A 1 119 ? -15.614 -1.893 -6.666 1.00 89.12 119 SER A CA 1
ATOM 932 C C . SER A 1 119 ? -14.277 -2.008 -5.929 1.00 89.12 119 SER A C 1
ATOM 934 O O . SER A 1 119 ? -14.108 -1.545 -4.799 1.00 89.12 119 SER A O 1
ATOM 936 N N . CYS A 1 120 ? -13.310 -2.662 -6.571 1.00 91.50 120 CYS A N 1
ATOM 937 C CA . CYS A 1 120 ? -11.963 -2.843 -6.046 1.00 91.50 120 CYS A CA 1
ATOM 938 C C . CYS A 1 120 ? -10.944 -2.467 -7.121 1.00 91.50 120 CYS A C 1
ATOM 940 O O . CYS A 1 120 ? -10.988 -2.985 -8.238 1.00 91.50 120 CYS A O 1
ATOM 942 N N . SER A 1 121 ? -10.021 -1.574 -6.778 1.00 91.38 121 SER A N 1
ATOM 943 C CA . SER A 1 121 ? -8.889 -1.199 -7.615 1.00 91.38 121 SER A CA 1
ATOM 944 C C . SER A 1 121 ? -7.595 -1.585 -6.922 1.00 91.38 121 SER A C 1
ATOM 946 O O . SER A 1 121 ? -7.397 -1.316 -5.743 1.00 91.38 121 SER A O 1
ATOM 948 N N . THR A 1 122 ? -6.686 -2.183 -7.681 1.00 89.94 122 THR A N 1
ATOM 949 C CA . THR A 1 122 ? -5.287 -2.388 -7.277 1.00 89.94 122 THR A CA 1
ATOM 950 C C . THR A 1 122 ? -4.346 -1.676 -8.243 1.00 89.94 122 THR A C 1
ATOM 952 O O . THR A 1 122 ? -3.155 -1.990 -8.323 1.00 89.94 122 THR A O 1
ATOM 955 N N . ASP A 1 123 ? -4.870 -0.771 -9.077 1.00 91.12 123 ASP A N 1
ATOM 956 C CA . ASP A 1 123 ? -4.134 -0.150 -10.176 1.00 91.12 123 ASP A CA 1
ATOM 957 C C . ASP A 1 123 ? -3.362 1.105 -9.788 1.00 91.12 123 ASP A C 1
ATOM 959 O O . ASP A 1 123 ? -3.512 2.176 -10.356 1.00 91.12 123 ASP A O 1
ATOM 963 N N . PHE A 1 124 ? -2.486 0.931 -8.799 1.00 92.81 124 PHE A N 1
ATOM 964 C CA . PHE A 1 124 ? -1.670 1.998 -8.219 1.00 92.81 124 PHE A CA 1
ATOM 965 C C . PHE A 1 124 ? -0.165 1.770 -8.416 1.00 92.81 124 PHE A C 1
ATOM 967 O O . PHE A 1 124 ? 0.668 2.360 -7.732 1.00 92.81 124 PHE A O 1
ATOM 974 N N . LYS A 1 125 ? 0.214 0.903 -9.366 1.00 91.19 125 LYS A N 1
ATOM 975 C CA . LYS A 1 125 ? 1.604 0.446 -9.553 1.00 91.19 125 LYS A CA 1
ATOM 976 C C . LYS A 1 125 ? 2.547 1.602 -9.893 1.00 91.19 125 LYS A C 1
ATOM 978 O O . LYS A 1 125 ? 3.708 1.558 -9.504 1.00 91.19 125 LYS A O 1
ATOM 983 N N . THR A 1 126 ? 2.031 2.610 -10.594 1.00 93.31 126 THR A N 1
ATOM 984 C CA . THR A 1 126 ? 2.752 3.813 -11.035 1.00 93.31 126 THR A CA 1
ATOM 985 C C . THR A 1 126 ? 2.300 5.083 -10.305 1.00 93.31 126 THR A C 1
ATOM 987 O O . THR A 1 126 ? 2.612 6.195 -10.735 1.00 93.31 126 THR A O 1
ATOM 990 N N . THR A 1 127 ? 1.533 4.946 -9.217 1.00 95.69 127 THR A N 1
ATOM 991 C CA . THR A 1 127 ? 1.166 6.070 -8.347 1.00 95.69 127 THR A CA 1
ATOM 992 C C . THR A 1 127 ? 2.394 6.454 -7.533 1.00 95.69 127 THR A C 1
ATOM 994 O O . THR A 1 127 ? 2.779 5.744 -6.602 1.00 95.69 127 THR A O 1
ATOM 997 N N . ARG A 1 128 ? 3.049 7.553 -7.920 1.00 94.69 128 ARG A N 1
ATOM 998 C CA . ARG A 1 128 ? 4.373 7.925 -7.403 1.00 94.69 128 ARG A CA 1
ATOM 999 C C . ARG A 1 128 ? 4.462 9.352 -6.889 1.00 94.69 128 ARG A C 1
ATOM 1001 O O . ARG A 1 128 ? 5.099 9.581 -5.862 1.00 94.69 128 ARG A O 1
ATOM 1008 N N . SER A 1 129 ? 3.902 10.321 -7.610 1.00 97.19 129 SER A N 1
ATOM 1009 C CA . SER A 1 129 ? 3.998 11.725 -7.205 1.00 97.19 129 SER A CA 1
ATOM 1010 C C . SER A 1 129 ? 3.100 12.006 -6.000 1.00 97.19 129 SER A C 1
ATOM 1012 O O . SER A 1 129 ? 2.081 11.341 -5.792 1.00 97.19 129 SER A O 1
ATOM 1014 N N . ARG A 1 130 ? 3.456 13.029 -5.217 1.00 97.12 130 ARG A N 1
ATOM 1015 C CA . ARG A 1 130 ? 2.653 13.463 -4.070 1.00 97.12 130 ARG A CA 1
ATOM 1016 C C . ARG A 1 130 ? 1.234 13.842 -4.499 1.00 97.12 130 ARG A C 1
ATOM 1018 O O . ARG A 1 130 ? 0.277 13.504 -3.817 1.00 97.12 130 ARG A O 1
ATOM 1025 N N . GLU A 1 131 ? 1.099 14.493 -5.647 1.00 97.69 131 GLU A N 1
ATOM 1026 C CA . GLU A 1 131 ? -0.176 14.919 -6.223 1.00 97.69 131 GLU A CA 1
ATOM 1027 C C . GLU A 1 131 ? -1.028 13.719 -6.639 1.00 97.69 131 GLU A C 1
ATOM 1029 O O . GLU A 1 131 ? -2.231 13.724 -6.399 1.00 97.69 131 GLU A O 1
ATOM 1034 N N . GLN A 1 132 ? -0.427 12.678 -7.229 1.00 97.50 132 GLN A N 1
ATOM 1035 C CA . GLN A 1 132 ? -1.153 11.449 -7.560 1.00 97.50 132 GLN A CA 1
ATOM 1036 C C . GLN A 1 132 ? -1.672 10.760 -6.296 1.00 97.50 132 GLN A C 1
ATOM 1038 O O . GLN A 1 132 ? -2.834 10.372 -6.251 1.00 97.50 132 GLN A O 1
ATOM 1043 N N . VAL A 1 133 ? -0.834 10.649 -5.261 1.00 97.12 133 VAL A N 1
ATOM 1044 C CA . VAL A 1 133 ? -1.229 10.059 -3.973 1.00 97.12 133 VAL A CA 1
ATOM 1045 C C . VAL A 1 133 ? -2.366 10.856 -3.331 1.00 97.12 133 VAL A C 1
ATOM 1047 O O . VAL A 1 133 ? -3.359 10.262 -2.918 1.00 97.12 133 VAL A O 1
ATOM 1050 N N . ILE A 1 134 ? -2.265 12.190 -3.302 1.00 96.38 134 ILE A N 1
ATOM 1051 C CA . ILE A 1 134 ? -3.323 13.065 -2.773 1.00 96.38 134 ILE A CA 1
ATOM 1052 C C . ILE A 1 134 ? -4.642 12.833 -3.507 1.00 96.38 134 ILE A C 1
ATOM 1054 O O . ILE A 1 134 ? -5.655 12.649 -2.844 1.00 96.38 134 ILE A O 1
ATOM 1058 N N . ARG A 1 135 ? -4.634 12.750 -4.843 1.00 96.81 135 ARG A N 1
ATOM 1059 C CA . ARG A 1 135 ? -5.858 12.488 -5.620 1.00 96.81 135 ARG A CA 1
ATOM 1060 C C . ARG A 1 135 ? -6.521 11.165 -5.248 1.00 96.81 135 ARG A C 1
ATOM 1062 O O . ARG A 1 135 ? -7.741 11.114 -5.163 1.00 96.81 135 ARG A O 1
ATOM 1069 N N . VAL A 1 136 ? -5.739 10.109 -5.005 1.00 96.00 136 VAL A N 1
ATOM 1070 C CA . VAL A 1 136 ? -6.304 8.818 -4.573 1.00 96.00 136 VAL A CA 1
ATOM 1071 C C . VAL A 1 136 ? -6.954 8.947 -3.195 1.00 96.00 136 VAL A C 1
ATOM 1073 O O . VAL A 1 136 ? -8.053 8.436 -2.999 1.00 96.00 136 VAL A O 1
ATOM 1076 N N . PHE A 1 137 ? -6.330 9.662 -2.254 1.00 95.31 137 PHE A N 1
ATOM 1077 C CA . PHE A 1 137 ? -6.943 9.927 -0.948 1.00 95.31 137 PHE A CA 1
ATOM 1078 C C . PHE A 1 137 ? -8.192 10.809 -1.051 1.00 95.31 137 PHE A C 1
ATOM 1080 O O . PHE A 1 137 ? -9.181 10.509 -0.391 1.00 95.31 137 PHE A O 1
ATOM 1087 N N . GLU A 1 138 ? -8.177 11.855 -1.879 1.00 95.00 138 GLU A N 1
ATOM 1088 C CA . GLU A 1 138 ? -9.337 12.722 -2.132 1.00 95.00 138 GLU A CA 1
ATOM 1089 C C . GLU A 1 138 ? -10.521 11.927 -2.695 1.00 95.00 138 GLU A C 1
ATOM 1091 O O . GLU A 1 138 ? -11.645 12.069 -2.211 1.00 95.00 138 GLU A O 1
ATOM 1096 N N . GLU A 1 139 ? -10.268 11.047 -3.668 1.00 93.75 139 GLU A N 1
ATOM 1097 C CA . GLU A 1 139 ? -11.286 10.155 -4.227 1.00 93.75 139 GLU A CA 1
ATOM 1098 C C . GLU A 1 139 ? -11.780 9.135 -3.193 1.00 93.75 139 GLU A C 1
ATOM 1100 O O . GLU A 1 139 ? -12.972 8.835 -3.148 1.00 93.75 139 GLU A O 1
ATOM 1105 N N . PHE A 1 140 ? -10.886 8.618 -2.348 1.00 93.31 140 PHE A N 1
ATOM 1106 C CA . PHE A 1 140 ? -11.225 7.646 -1.311 1.00 93.31 140 PHE A CA 1
ATOM 1107 C C . PHE A 1 140 ? -12.127 8.236 -0.217 1.00 93.31 140 PHE A C 1
ATOM 1109 O O . PHE A 1 140 ? -13.113 7.610 0.170 1.00 93.31 140 PHE A O 1
ATOM 1116 N N . VAL A 1 141 ? -11.825 9.450 0.259 1.00 93.00 141 VAL A N 1
ATOM 1117 C CA . VAL A 1 141 ? -12.624 10.118 1.305 1.00 93.00 141 VAL A CA 1
ATOM 1118 C C . VAL A 1 141 ? -13.852 10.843 0.753 1.00 93.00 141 VAL A C 1
ATOM 1120 O O . VAL A 1 141 ? -14.707 11.250 1.531 1.00 93.00 141 VAL A O 1
ATOM 1123 N N . GLN A 1 142 ? -13.952 11.028 -0.568 1.00 93.25 142 GLN A N 1
ATOM 1124 C CA . GLN A 1 142 ? -15.104 11.636 -1.252 1.00 93.25 142 GLN A CA 1
ATOM 1125 C C . GLN A 1 142 ? -15.531 12.999 -0.671 1.00 93.25 142 GLN A C 1
ATOM 1127 O O . GLN A 1 142 ? -16.713 13.334 -0.630 1.00 93.25 142 GLN A O 1
ATOM 1132 N N . GLY A 1 143 ? -14.562 13.798 -0.213 1.00 91.62 143 GLY A N 1
ATOM 1133 C CA . GLY A 1 143 ? -14.810 15.111 0.395 1.00 91.62 143 GLY A CA 1
ATOM 1134 C C . GLY A 1 143 ? -15.302 15.082 1.849 1.00 91.62 143 GLY A C 1
ATOM 1135 O O . GLY A 1 143 ? -15.587 16.145 2.402 1.00 91.62 143 GLY A O 1
ATOM 1136 N N . ASP A 1 144 ? -15.372 13.913 2.492 1.00 93.31 144 ASP A N 1
ATOM 1137 C CA . ASP A 1 144 ? -15.733 13.792 3.905 1.00 93.31 144 ASP A CA 1
ATOM 1138 C C . ASP A 1 144 ? -14.595 14.296 4.812 1.00 93.31 144 ASP A C 1
ATOM 1140 O O . ASP A 1 144 ? -13.618 13.603 5.123 1.00 93.31 144 ASP A O 1
ATOM 1144 N N . ALA A 1 145 ? -14.723 15.555 5.235 1.00 94.19 145 ALA A N 1
ATOM 1145 C CA . ALA A 1 145 ? -13.745 16.218 6.088 1.00 94.19 145 ALA A CA 1
ATOM 1146 C C . ALA A 1 145 ? -13.655 15.598 7.493 1.00 94.19 145 ALA A C 1
ATOM 1148 O O . ALA A 1 145 ? -12.604 15.686 8.136 1.00 94.19 145 ALA A O 1
ATOM 1149 N N . GLU A 1 146 ? -14.727 14.975 7.990 1.00 93.75 146 GLU A N 1
ATOM 1150 C CA . GLU A 1 146 ? -14.706 14.343 9.303 1.00 93.75 146 GLU A CA 1
ATOM 1151 C C . GLU A 1 146 ? -13.925 13.030 9.268 1.00 93.75 146 GLU A C 1
ATOM 1153 O O . GLU A 1 146 ? -13.076 12.812 10.140 1.00 93.75 146 GLU A O 1
ATOM 1158 N N . VAL A 1 147 ? -14.145 12.198 8.249 1.00 92.69 147 VAL A N 1
ATOM 1159 C CA . VAL A 1 147 ? -13.345 10.988 8.017 1.00 92.69 147 VAL A CA 1
ATOM 1160 C C . VAL A 1 147 ? -11.870 11.349 7.876 1.00 92.69 147 VAL A C 1
ATOM 1162 O O . VAL A 1 147 ? -11.030 10.789 8.585 1.00 92.69 147 VAL A O 1
ATOM 1165 N N . LEU A 1 148 ? -11.547 12.340 7.038 1.00 93.44 148 LEU A N 1
ATOM 1166 C CA . LEU A 1 148 ? -10.165 12.782 6.840 1.00 93.44 148 LEU A CA 1
ATOM 1167 C C . LEU A 1 148 ? -9.511 13.225 8.160 1.00 93.44 148 LEU A C 1
ATOM 1169 O O . LEU A 1 148 ? -8.378 12.844 8.462 1.00 93.44 148 LEU A O 1
ATOM 1173 N N . ARG A 1 149 ? -10.239 13.985 8.988 1.00 94.44 149 ARG A N 1
ATOM 1174 C CA . ARG A 1 149 ? -9.775 14.410 10.316 1.00 94.44 149 ARG A CA 1
ATOM 1175 C C . ARG A 1 149 ? -9.552 13.221 11.255 1.00 94.44 149 ARG A C 1
ATOM 1177 O O . ARG A 1 149 ? -8.561 13.206 11.987 1.00 94.44 149 ARG A O 1
ATOM 1184 N N . ARG A 1 150 ? -10.453 12.232 11.262 1.00 93.88 150 ARG A N 1
ATOM 1185 C CA . ARG A 1 150 ? -10.317 11.013 12.083 1.00 93.88 150 ARG A CA 1
ATOM 1186 C C . ARG A 1 150 ? -9.086 10.207 11.670 1.00 93.88 150 ARG A C 1
ATOM 1188 O O . ARG A 1 150 ? -8.321 9.811 12.547 1.00 93.88 150 ARG A O 1
ATOM 1195 N N . TYR A 1 151 ? -8.844 10.041 10.369 1.00 94.19 151 TYR A N 1
ATOM 1196 C CA . TYR A 1 151 ? -7.637 9.385 9.858 1.00 94.19 151 TYR A CA 1
ATOM 1197 C C . TYR A 1 151 ? -6.361 10.126 10.243 1.00 94.19 151 TYR A C 1
ATOM 1199 O O . TYR A 1 151 ? -5.429 9.500 10.742 1.00 94.19 151 TYR A O 1
ATOM 1207 N N . LEU A 1 152 ? -6.328 11.454 10.109 1.00 93.88 152 LEU A N 1
ATOM 1208 C CA . LEU A 1 152 ? -5.163 12.244 10.511 1.00 93.88 152 LEU A CA 1
ATOM 1209 C C . LEU A 1 152 ? -4.866 12.105 12.010 1.00 93.88 152 LEU A C 1
ATOM 1211 O O . LEU A 1 152 ? -3.728 11.842 12.393 1.00 93.88 152 LEU A O 1
ATOM 1215 N N . ASN A 1 153 ? -5.886 12.220 12.862 1.00 94.75 153 ASN A N 1
ATOM 1216 C CA . ASN A 1 153 ? -5.724 12.042 14.306 1.00 94.75 153 ASN A CA 1
ATOM 1217 C C . ASN A 1 153 ? -5.229 10.633 14.651 1.00 94.75 153 ASN A C 1
ATOM 1219 O O . ASN A 1 153 ? -4.365 10.467 15.511 1.00 94.75 153 ASN A O 1
ATOM 1223 N N . ARG A 1 154 ? -5.754 9.618 13.958 1.00 94.06 154 ARG A N 1
ATOM 1224 C CA . ARG A 1 154 ? -5.335 8.233 14.141 1.00 94.06 154 ARG A CA 1
ATOM 1225 C C . ARG A 1 154 ? -3.885 8.011 13.708 1.00 94.06 154 ARG A C 1
ATOM 1227 O O . A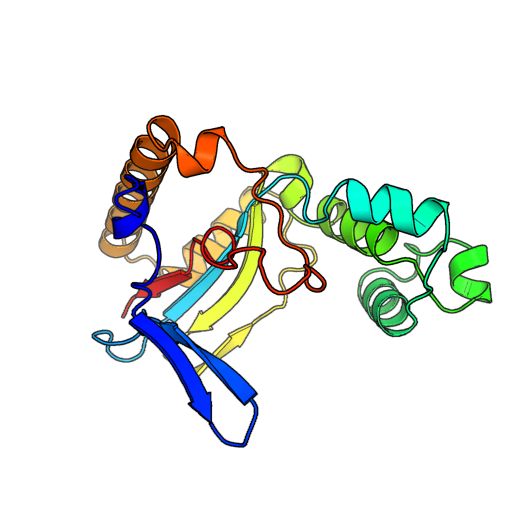RG A 1 154 ? -3.146 7.358 14.435 1.00 94.06 154 ARG A O 1
ATOM 1234 N N . LEU A 1 155 ? -3.461 8.581 12.581 1.00 92.62 155 LEU A N 1
ATOM 1235 C CA . LEU A 1 155 ? -2.071 8.544 12.115 1.00 92.62 155 LEU A CA 1
ATOM 1236 C C . LEU A 1 155 ? -1.109 9.177 13.120 1.00 92.62 155 LEU A C 1
ATOM 1238 O O . LEU A 1 155 ? -0.067 8.596 13.414 1.00 92.62 155 LEU A O 1
ATOM 1242 N N . LEU A 1 156 ? -1.467 10.343 13.664 1.00 94.06 156 LEU A N 1
ATOM 1243 C CA . LEU A 1 156 ? -0.666 11.016 14.688 1.00 94.06 156 LEU A CA 1
ATOM 1244 C C . LEU A 1 156 ? -0.535 10.144 15.941 1.00 94.06 156 LEU A C 1
ATOM 1246 O O . LEU A 1 156 ? 0.574 9.923 16.413 1.00 94.06 156 LEU A O 1
ATOM 1250 N N . GLN A 1 157 ? -1.636 9.549 16.406 1.00 93.69 157 GLN A N 1
ATOM 1251 C CA . GLN 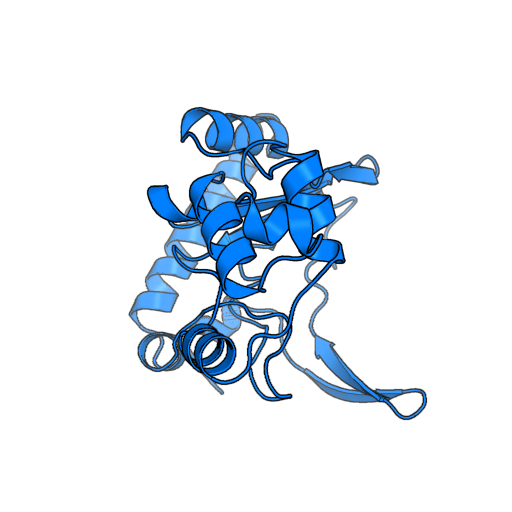A 1 157 ? -1.606 8.618 17.535 1.00 93.69 157 GLN A CA 1
ATOM 1252 C C . GLN A 1 157 ? -0.733 7.382 17.254 1.00 93.69 157 GLN A C 1
ATOM 1254 O O . GLN A 1 157 ? 0.020 6.952 18.128 1.00 93.69 157 GLN A O 1
ATOM 1259 N N . ILE A 1 158 ? -0.835 6.791 16.056 1.00 92.44 158 ILE A N 1
ATOM 1260 C CA . ILE A 1 158 ? -0.019 5.633 15.662 1.00 92.44 158 ILE A CA 1
ATOM 1261 C C . ILE A 1 158 ? 1.461 6.014 15.674 1.00 92.44 158 ILE A C 1
ATOM 1263 O O . ILE A 1 158 ? 2.256 5.281 16.255 1.00 92.44 158 ILE A O 1
ATOM 1267 N N . ARG A 1 159 ? 1.831 7.166 15.101 1.00 93.31 159 ARG A N 1
ATOM 1268 C CA . ARG A 1 159 ? 3.211 7.671 15.128 1.00 93.31 159 ARG A CA 1
ATOM 1269 C C . ARG A 1 159 ? 3.723 7.801 16.560 1.00 93.31 159 ARG A C 1
ATOM 1271 O O . ARG A 1 159 ? 4.756 7.223 16.877 1.00 93.31 159 ARG A O 1
ATOM 1278 N N . ASP A 1 160 ? 2.979 8.485 17.423 1.00 94.50 160 ASP A N 1
ATOM 1279 C CA . ASP A 1 160 ? 3.385 8.701 18.815 1.00 94.50 160 ASP A CA 1
ATOM 1280 C C . ASP A 1 160 ? 3.520 7.357 19.571 1.00 94.50 160 ASP A C 1
ATOM 1282 O O . ASP A 1 160 ? 4.387 7.190 20.425 1.00 94.50 160 ASP A O 1
ATOM 1286 N N . THR A 1 161 ? 2.706 6.356 19.214 1.00 93.75 161 THR A N 1
ATOM 1287 C CA . THR A 1 161 ? 2.792 4.991 19.765 1.00 93.75 161 THR A CA 1
ATOM 1288 C C . THR A 1 161 ? 4.017 4.229 19.246 1.00 93.75 161 THR A C 1
ATOM 1290 O O . THR A 1 161 ? 4.659 3.507 20.010 1.00 93.75 161 THR A O 1
ATOM 1293 N N . LEU A 1 162 ? 4.354 4.376 17.960 1.00 91.88 162 LEU A N 1
ATOM 1294 C CA . LEU A 1 162 ? 5.535 3.761 17.343 1.00 91.88 162 LEU A CA 1
ATOM 1295 C C . LEU A 1 162 ? 6.832 4.290 17.968 1.00 91.88 162 LEU A C 1
ATOM 1297 O O . LEU A 1 162 ? 7.750 3.507 18.198 1.00 91.88 162 LEU A O 1
ATOM 1301 N N . GLU A 1 163 ? 6.891 5.584 18.292 1.00 92.88 163 GLU A N 1
ATOM 1302 C CA . GLU A 1 163 ? 8.066 6.234 18.894 1.00 92.88 163 GLU A CA 1
ATOM 1303 C C . GLU A 1 163 ? 8.425 5.689 20.287 1.00 92.88 163 GLU A C 1
ATOM 1305 O O . GLU A 1 163 ? 9.592 5.719 20.675 1.00 92.88 163 GLU A O 1
ATOM 1310 N N . VAL A 1 164 ? 7.448 5.154 21.026 1.00 95.19 164 VAL A N 1
ATOM 1311 C CA . VAL A 1 164 ? 7.645 4.591 22.377 1.00 95.19 164 VAL A CA 1
ATOM 1312 C C . VAL A 1 164 ? 7.566 3.061 22.421 1.00 95.19 164 VAL A C 1
ATOM 1314 O O . VAL A 1 164 ? 7.673 2.464 23.492 1.00 95.19 164 VAL A O 1
ATOM 1317 N N . SER A 1 165 ? 7.343 2.407 21.280 1.00 93.50 165 SER A N 1
ATOM 1318 C CA . SER A 1 165 ? 7.195 0.953 21.202 1.00 93.50 165 SER A CA 1
ATOM 1319 C C . SER A 1 165 ? 8.553 0.249 21.263 1.00 93.50 165 SER A C 1
ATOM 1321 O O . SER A 1 165 ? 9.409 0.412 20.390 1.00 93.50 165 SER A O 1
ATOM 1323 N N . GLU A 1 166 ? 8.730 -0.605 22.273 1.00 92.75 166 GLU A N 1
ATOM 1324 C CA . GLU A 1 166 ? 9.886 -1.504 22.384 1.00 92.75 166 GLU A CA 1
ATOM 1325 C C . GLU A 1 166 ? 9.898 -2.552 21.269 1.00 92.75 166 GLU A C 1
ATOM 1327 O O . GLU A 1 166 ? 10.963 -2.956 20.804 1.00 92.75 166 GLU A O 1
ATOM 1332 N N . PHE A 1 167 ? 8.724 -3.012 20.826 1.00 91.25 167 PHE A N 1
ATOM 1333 C CA . PHE A 1 167 ? 8.641 -3.890 19.669 1.00 91.25 167 PHE A CA 1
ATOM 1334 C C . PHE A 1 167 ? 9.165 -3.173 18.424 1.00 91.25 167 PHE A C 1
ATOM 1336 O O . PHE A 1 167 ? 10.072 -3.681 17.769 1.00 91.25 167 PHE A O 1
ATOM 1343 N N . PHE A 1 168 ? 8.647 -1.986 18.109 1.00 91.38 168 PHE A N 1
ATOM 1344 C CA . PHE A 1 168 ? 9.019 -1.288 16.880 1.00 91.38 168 PHE A CA 1
ATOM 1345 C C . PHE A 1 168 ? 10.503 -0.915 16.838 1.00 91.38 168 PHE A C 1
ATOM 1347 O O . PHE A 1 168 ? 11.151 -1.114 15.815 1.00 91.38 168 PHE A O 1
ATOM 1354 N N . SER A 1 169 ? 11.073 -0.457 17.956 1.00 91.38 169 SER A N 1
ATOM 1355 C CA . SER A 1 169 ? 12.488 -0.065 18.020 1.00 91.38 169 SER A CA 1
ATOM 1356 C C . SER A 1 169 ? 13.470 -1.232 17.841 1.00 91.38 169 SER A C 1
ATOM 1358 O O . SER A 1 169 ? 14.631 -1.011 17.495 1.00 91.38 169 SER A O 1
ATOM 1360 N N . ARG A 1 170 ? 13.022 -2.476 18.054 1.00 91.25 170 ARG A N 1
ATOM 1361 C CA . ARG A 1 170 ? 13.857 -3.690 17.992 1.00 91.25 170 ARG A CA 1
ATOM 1362 C C . ARG A 1 170 ? 13.661 -4.526 16.732 1.00 91.25 170 ARG A C 1
ATOM 1364 O O . ARG A 1 170 ? 14.379 -5.509 16.559 1.00 91.25 170 ARG A O 1
ATOM 1371 N N . HIS A 1 171 ? 12.697 -4.184 15.881 1.00 88.38 171 HIS A N 1
ATOM 1372 C CA . HIS A 1 171 ? 12.347 -4.991 14.716 1.00 88.38 171 HIS A CA 1
ATOM 1373 C C . HIS A 1 171 ? 12.491 -4.191 13.426 1.00 88.38 171 HIS A C 1
ATOM 1375 O O . HIS A 1 171 ? 11.947 -3.098 13.285 1.00 88.38 171 HIS A O 1
ATOM 1381 N N . GLU A 1 172 ? 13.161 -4.785 12.438 1.00 84.19 172 GLU A N 1
ATOM 1382 C CA . GLU A 1 172 ? 13.033 -4.318 11.064 1.00 84.19 172 GLU A CA 1
ATOM 1383 C C . GLU A 1 172 ? 11.633 -4.680 10.556 1.00 84.19 172 GLU A C 1
ATOM 1385 O O . GLU A 1 172 ? 11.297 -5.848 10.356 1.00 84.19 172 GLU A O 1
ATOM 1390 N N . THR A 1 173 ? 10.803 -3.667 10.344 1.00 75.25 173 THR A N 1
ATOM 1391 C CA . THR A 1 173 ? 9.441 -3.828 9.838 1.00 75.25 173 THR A CA 1
ATOM 1392 C C . THR A 1 173 ? 9.430 -3.737 8.311 1.00 75.25 173 THR A C 1
ATOM 1394 O O . THR A 1 173 ? 8.961 -2.767 7.723 1.00 75.25 173 THR A O 1
ATOM 1397 N N . SER A 1 174 ? 9.939 -4.764 7.625 1.00 64.56 174 SER A N 1
ATOM 1398 C CA . SER A 1 174 ? 9.812 -4.902 6.164 1.00 64.56 174 SER A CA 1
ATOM 1399 C C . SER A 1 174 ? 8.902 -6.077 5.786 1.00 64.56 174 SER A C 1
ATOM 1401 O O . SER A 1 174 ? 8.830 -7.097 6.468 1.00 64.56 174 SER A O 1
ATOM 1403 N N . TRP A 1 175 ? 8.098 -5.901 4.733 1.00 53.69 175 TRP A N 1
ATOM 1404 C CA . TRP A 1 175 ? 7.177 -6.933 4.249 1.00 53.69 175 TRP A CA 1
ATOM 1405 C C . TRP A 1 175 ? 7.917 -7.927 3.356 1.00 53.69 175 TRP A C 1
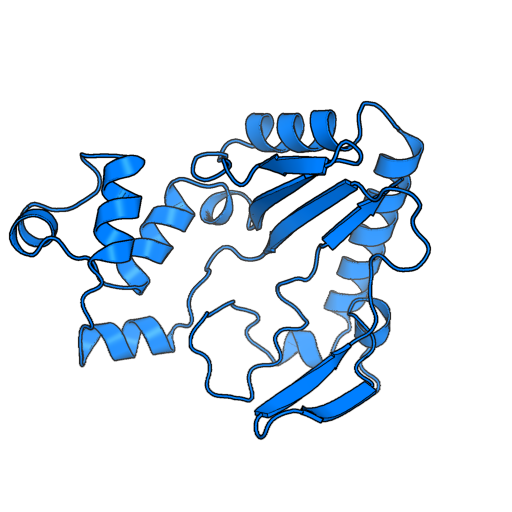ATOM 1407 O O . TRP A 1 175 ? 8.611 -7.520 2.428 1.00 53.69 175 TRP A O 1
ATOM 1417 N N . SER A 1 176 ? 7.711 -9.227 3.562 1.00 42.06 176 SER A N 1
ATOM 1418 C CA . SER A 1 176 ? 8.115 -10.243 2.595 1.00 42.06 176 SER A CA 1
ATOM 1419 C C . SER A 1 176 ? 7.108 -11.386 2.546 1.00 42.06 176 SER A C 1
ATOM 1421 O O . SER A 1 176 ? 6.875 -12.049 3.550 1.00 42.06 176 SER A O 1
ATOM 1423 N N . ASP A 1 177 ? 6.600 -11.685 1.346 1.00 39.88 177 ASP A N 1
ATOM 1424 C CA . ASP A 1 177 ? 5.698 -12.822 1.083 1.00 39.88 177 ASP A CA 1
ATOM 1425 C C . ASP A 1 177 ? 6.297 -14.210 1.430 1.00 39.88 177 ASP A C 1
ATOM 1427 O O . ASP A 1 177 ? 5.613 -15.214 1.281 1.00 39.88 177 ASP A O 1
ATOM 1431 N N . ASN A 1 178 ? 7.578 -14.304 1.822 1.00 37.06 178 ASN A N 1
ATOM 1432 C CA . ASN A 1 178 ? 8.292 -15.572 2.055 1.00 37.06 178 ASN A CA 1
ATOM 1433 C C . ASN A 1 178 ? 9.049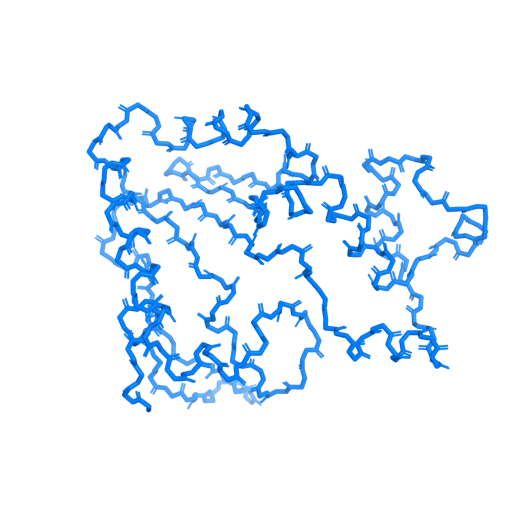 -15.621 3.399 1.00 37.06 178 ASN A C 1
ATOM 1435 O O . ASN A 1 178 ? 10.095 -16.272 3.495 1.00 37.06 178 ASN A O 1
ATOM 1439 N N . GLY A 1 179 ? 8.566 -14.932 4.435 1.00 34.44 179 GLY A N 1
ATOM 1440 C CA . GLY A 1 179 ? 9.110 -15.129 5.781 1.00 34.44 179 GLY A CA 1
ATOM 1441 C C . GLY A 1 179 ? 8.899 -16.579 6.253 1.00 34.44 179 GLY A C 1
ATOM 1442 O O . GLY A 1 179 ? 7.841 -17.149 5.975 1.00 34.44 179 GLY A O 1
ATOM 1443 N N . PRO A 1 180 ? 9.860 -17.209 6.961 1.00 28.92 180 PRO A N 1
ATOM 1444 C CA . PRO A 1 180 ? 9.551 -18.408 7.734 1.00 28.92 180 PRO A CA 1
ATOM 1445 C C . PRO A 1 180 ? 8.420 -18.062 8.713 1.00 28.92 180 PRO A C 1
ATOM 1447 O O . PRO A 1 180 ? 8.253 -16.897 9.073 1.00 28.92 180 PRO A O 1
ATOM 1450 N N . SER A 1 181 ? 7.646 -19.066 9.111 1.00 32.62 181 SER A N 1
ATOM 1451 C CA . SER A 1 181 ? 6.408 -19.050 9.910 1.00 32.62 181 SER A CA 1
ATOM 1452 C C . SER A 1 181 ? 6.517 -18.432 11.327 1.00 32.62 181 SER A C 1
ATOM 1454 O O . SER A 1 181 ? 6.037 -18.987 12.309 1.00 32.62 181 SER A O 1
ATOM 1456 N N . GLY A 1 182 ? 7.133 -17.257 11.441 1.00 31.89 182 GLY A N 1
ATOM 1457 C CA . GLY A 1 182 ? 7.383 -16.505 12.668 1.00 31.89 182 GLY A CA 1
ATOM 1458 C C . GLY A 1 182 ? 7.587 -14.995 12.467 1.00 31.89 182 GLY A C 1
ATOM 1459 O O . GLY A 1 182 ? 7.703 -14.277 13.457 1.00 31.89 182 GLY A O 1
ATOM 1460 N N . CYS A 1 183 ? 7.593 -14.473 11.233 1.00 33.44 183 CYS A N 1
ATOM 1461 C CA . CYS A 1 183 ? 7.513 -13.026 11.012 1.00 33.44 183 CYS A CA 1
ATOM 1462 C C . CYS A 1 183 ? 6.063 -12.576 11.221 1.00 33.44 183 CYS A C 1
ATOM 1464 O O . CYS A 1 183 ? 5.199 -12.873 10.401 1.00 33.44 183 CYS A O 1
ATOM 1466 N N . VAL A 1 184 ? 5.797 -11.900 12.341 1.00 34.50 184 VAL A N 1
ATOM 1467 C CA . VAL A 1 184 ? 4.482 -11.343 12.683 1.00 34.50 184 VAL A CA 1
ATOM 1468 C C . VAL A 1 184 ? 4.000 -10.452 11.523 1.00 34.50 184 VAL A C 1
ATOM 1470 O O . VAL A 1 184 ? 4.591 -9.394 11.306 1.00 34.50 184 VAL A O 1
ATOM 1473 N N . PRO A 1 185 ? 2.929 -10.821 10.791 1.00 35.03 185 PRO A N 1
ATOM 1474 C CA . PRO A 1 185 ? 2.415 -10.022 9.669 1.00 35.03 185 PRO A CA 1
ATOM 1475 C C . PRO A 1 185 ? 1.837 -8.663 10.106 1.00 35.03 185 PRO A C 1
ATOM 1477 O O . PRO A 1 185 ? 1.560 -7.790 9.290 1.00 35.03 185 PRO A O 1
ATOM 1480 N N . ALA A 1 186 ? 1.656 -8.464 11.413 1.00 35.22 186 ALA A N 1
ATOM 1481 C CA . ALA A 1 186 ? 0.707 -7.504 11.960 1.00 35.22 186 ALA A CA 1
ATOM 1482 C C . ALA A 1 186 ? 1.112 -6.023 11.878 1.00 35.22 186 ALA A C 1
ATOM 1484 O O . ALA A 1 186 ? 0.271 -5.177 12.161 1.00 35.22 186 ALA A O 1
ATOM 1485 N N . VAL A 1 187 ? 2.354 -5.682 11.511 1.00 36.09 187 VAL A N 1
ATOM 1486 C CA . VAL A 1 187 ? 2.795 -4.268 11.470 1.00 36.09 187 VAL A CA 1
ATOM 1487 C C . VAL A 1 187 ? 2.933 -3.725 10.043 1.00 36.09 187 VAL A C 1
ATOM 1489 O O . VAL A 1 187 ? 3.154 -2.535 9.882 1.00 36.09 187 VAL A O 1
ATOM 1492 N N . ASN A 1 188 ? 2.745 -4.538 8.994 1.00 34.78 188 ASN A N 1
ATOM 1493 C CA . ASN A 1 188 ? 2.878 -4.071 7.601 1.00 34.78 188 ASN A CA 1
ATOM 1494 C C . ASN A 1 188 ? 1.639 -4.248 6.708 1.00 34.78 188 ASN A C 1
ATOM 1496 O O . ASN A 1 188 ? 1.674 -3.786 5.569 1.00 34.78 188 ASN A O 1
ATOM 1500 N N . ASP A 1 189 ? 0.542 -4.786 7.248 1.00 37.72 189 ASP A N 1
ATOM 1501 C CA . ASP A 1 189 ? -0.826 -4.485 6.772 1.00 37.72 189 ASP A CA 1
ATOM 1502 C C . ASP A 1 189 ? -1.375 -3.201 7.451 1.00 37.72 189 ASP A C 1
ATOM 1504 O O . ASP A 1 189 ? -2.573 -2.923 7.476 1.00 37.72 189 ASP A O 1
ATOM 1508 N N . ALA A 1 190 ? -0.489 -2.416 8.080 1.00 39.31 190 ALA A N 1
ATOM 1509 C CA . ALA A 1 190 ? -0.788 -1.531 9.207 1.00 39.31 190 ALA A CA 1
ATOM 1510 C C . ALA A 1 190 ? -1.371 -0.157 8.871 1.00 39.31 190 ALA A C 1
ATOM 1512 O O . ALA A 1 190 ? -1.177 0.797 9.622 1.00 39.31 190 ALA A O 1
ATOM 1513 N N . CYS A 1 191 ? -2.123 -0.047 7.787 1.00 50.72 191 CYS A N 1
ATOM 1514 C CA . CYS A 1 191 ? -2.963 1.115 7.533 1.00 50.72 191 CYS A CA 1
ATOM 1515 C C . CYS A 1 191 ? -4.167 0.682 6.698 1.00 50.72 191 CYS A C 1
ATOM 1517 O O . CYS A 1 191 ? -4.407 1.228 5.627 1.00 50.72 191 CYS A O 1
ATOM 1519 N N . MET A 1 192 ? -4.908 -0.326 7.170 1.00 50.88 192 MET A N 1
ATOM 1520 C CA . MET A 1 192 ? -6.233 -0.597 6.630 1.00 50.88 192 MET A CA 1
ATOM 1521 C C . MET A 1 192 ? -7.173 0.512 7.108 1.00 50.88 192 MET A C 1
ATOM 1523 O O . MET A 1 192 ? -7.588 0.552 8.267 1.00 50.88 192 MET A O 1
ATOM 1527 N N . TRP A 1 193 ? -7.458 1.457 6.220 1.00 60.28 193 TRP A N 1
ATOM 1528 C CA . TRP A 1 193 ? -8.376 2.552 6.501 1.00 60.28 193 TRP A CA 1
ATOM 1529 C C . TRP A 1 193 ? -9.771 2.124 6.102 1.00 60.28 193 TRP A C 1
ATOM 1531 O O . TRP A 1 193 ? -10.048 2.041 4.913 1.00 60.28 193 TRP A O 1
ATOM 1541 N N . ALA A 1 194 ? -10.617 1.828 7.085 1.00 56.59 194 ALA A N 1
ATOM 1542 C CA . ALA A 1 194 ? -12.033 1.570 6.868 1.00 56.59 194 ALA A CA 1
ATOM 1543 C C . ALA A 1 194 ? -12.851 2.847 7.124 1.00 56.59 194 ALA A C 1
ATOM 1545 O O . ALA A 1 194 ? -12.529 3.623 8.033 1.00 56.59 194 ALA A O 1
ATOM 1546 N N . ARG A 1 195 ? -13.869 3.101 6.305 1.00 74.69 195 ARG A N 1
ATOM 1547 C CA . ARG A 1 195 ? -14.941 4.078 6.564 1.00 74.69 195 ARG A CA 1
ATOM 1548 C C . ARG A 1 195 ? -16.259 3.533 6.044 1.00 74.69 195 ARG A C 1
ATOM 1550 O O . ARG A 1 195 ? -16.227 2.764 5.089 1.00 74.69 195 ARG A O 1
ATOM 1557 N N . ASP A 1 196 ? -17.359 4.007 6.610 1.00 50.03 196 ASP A N 1
ATOM 1558 C CA . ASP A 1 196 ? -18.672 3.956 5.960 1.00 50.03 196 ASP A CA 1
ATOM 1559 C C . ASP A 1 196 ? -18.735 4.973 4.802 1.00 50.03 196 ASP A C 1
ATOM 1561 O O . ASP A 1 196 ? -18.063 6.038 4.898 1.00 50.03 196 ASP A O 1
#

Foldseek 3Di:
DPWLCCVQWWDWPDWDDDPNDIDTDTHDPCPPADLKKWWFKFFFLAADDPVLVVCCVVPNDWDLPLLVVVCVVPVPLDDPVCVVVSTDGPRSSRVVLSVQAQCNPPRMGIQKIAGSVRDIDRPRSNHHDPVSVVVVVCVSCVPVPVLVVVLVVVVVSSVVSLVRTPVNVPDDPHHDPDDPPPDDPTCRSRDTRIDD